Protein AF-0000000082290188 (afdb_homodimer)

pLDDT: mean 79.6, std 19.96, range [20.17, 97.69]

InterPro domains:
  IPR010285 DNA helicase Pif1-like, DEAD-box helicase domain [PF05970] (11-146)
  IPR051055 PIF1 DNA helicase [PTHR47642] (11-149)

Sequence (304 aa):
MSRFVEEKFGKVNDHKQLIGFLSGAGGTGKSHVIKTACQYAQELCKAIGVKFDKRTIVVTALTGAAAVSINGETTAGAFVFKRKVKDELEEFKNTYLVIVDEVSFASVEDMDLLNEKMKQIFDNPWDPFGGVPIVFSGDFAQLSPVGGRPLYMSRFVEEKFGKVNDHKQLIGFLSGAGGTGKSHVIKTACQYAQELCKAIGVKFDKRTIVVTALTGAAAVSINGETTAGAFVFKRKVKDELEEFKNTYLVIVDEVSFASVEDMDLLNEKMKQIFDNPWDPFGGVPIVFSGDFAQLSPVGGRPLY

Structure (mmCIF, N/CA/C/O backbone):
data_AF-0000000082290188-model_v1
#
loop_
_entity.id
_entity.type
_entity.pdbx_description
1 polymer 'ATP-dependent DNA helicase'
#
loop_
_atom_site.group_PDB
_atom_site.id
_atom_site.type_symbol
_atom_site.label_atom_id
_atom_site.label_alt_id
_atom_site.label_comp_id
_atom_site.label_asym_id
_atom_site.label_entity_id
_atom_site.label_seq_id
_atom_site.pdbx_PDB_ins_code
_atom_site.Cartn_x
_atom_site.Cartn_y
_atom_site.Cartn_z
_atom_site.occupancy
_atom_site.B_iso_or_equiv
_atom_site.auth_seq_id
_atom_site.auth_comp_id
_atom_site.auth_asym_id
_atom_site.auth_atom_id
_atom_site.pdbx_PDB_model_num
ATOM 1 N N . MET A 1 1 ? 10.758 17.969 -2.459 1 34.25 1 MET A N 1
ATOM 2 C CA . MET A 1 1 ? 10.047 17.812 -3.727 1 34.25 1 MET A CA 1
ATOM 3 C C . MET A 1 1 ? 8.633 17.297 -3.5 1 34.25 1 MET A C 1
ATOM 5 O O . MET A 1 1 ? 8.438 16.234 -2.896 1 34.25 1 MET A O 1
ATOM 9 N N . SER A 1 2 ? 7.531 17.578 -3.609 1 40.56 2 SER A N 1
ATOM 10 C CA . SER A 1 2 ? 6.141 17.297 -3.961 1 40.56 2 SER A CA 1
ATOM 11 C C . SER A 1 2 ? 5.957 17.219 -5.473 1 40.56 2 SER A C 1
ATOM 13 O O . SER A 1 2 ? 4.828 17.156 -5.965 1 40.56 2 SER A O 1
ATOM 15 N N . ARG A 1 3 ? 6.066 17.812 -6.477 1 35.25 3 ARG A N 1
ATOM 16 C CA . ARG A 1 3 ? 5.363 18.016 -7.742 1 35.25 3 ARG A CA 1
ATOM 17 C C . ARG A 1 3 ? 4.703 16.734 -8.219 1 35.25 3 ARG A C 1
ATOM 19 O O . ARG A 1 3 ? 3.561 16.75 -8.688 1 35.25 3 ARG A O 1
ATOM 26 N N . PHE A 1 4 ? 4.043 16 -9.133 1 40.19 4 PHE A N 1
ATOM 27 C CA . PHE A 1 4 ? 4.141 14.703 -9.797 1 40.19 4 PHE A CA 1
ATOM 28 C C . PHE A 1 4 ? 4.559 13.625 -8.805 1 40.19 4 PHE A C 1
ATOM 30 O O . PHE A 1 4 ? 5.641 13.695 -8.211 1 40.19 4 PHE A O 1
ATOM 37 N N . VAL A 1 5 ? 4.41 13.234 -7.254 1 39.91 5 VAL A N 1
ATOM 38 C CA . VAL A 1 5 ? 5.199 12.07 -6.875 1 39.91 5 VAL A CA 1
ATOM 39 C C . VAL A 1 5 ? 6.375 11.906 -7.836 1 39.91 5 VAL A C 1
ATOM 41 O O . VAL A 1 5 ? 6.18 11.719 -9.039 1 39.91 5 VAL A O 1
ATOM 44 N N . GLU A 1 6 ? 7.273 13.305 -8.289 1 43.78 6 GLU A N 1
ATOM 45 C CA . GLU A 1 6 ? 8.445 12.539 -8.695 1 43.78 6 GLU A CA 1
ATOM 46 C C . GLU A 1 6 ? 8.172 11.039 -8.648 1 43.78 6 GLU A C 1
ATOM 48 O O . GLU A 1 6 ? 7.562 10.539 -7.695 1 43.78 6 GLU A O 1
ATOM 53 N N . GLU A 1 7 ? 8.25 10.531 -9.914 1 44.31 7 GLU A N 1
ATOM 54 C CA . GLU A 1 7 ? 8.031 9.375 -10.781 1 44.31 7 GLU A CA 1
ATOM 55 C C . GLU A 1 7 ? 6.664 8.75 -10.539 1 44.31 7 GLU A C 1
ATOM 57 O O . GLU A 1 7 ? 6.426 8.148 -9.484 1 44.31 7 GLU A O 1
ATOM 62 N N . LYS A 1 8 ? 5.555 9.461 -9.727 1 40.06 8 LYS A N 1
ATOM 63 C CA . LYS A 1 8 ? 4.82 9.469 -8.461 1 40.06 8 LYS A CA 1
ATOM 64 C C . LYS A 1 8 ? 5.297 8.344 -7.543 1 40.06 8 LYS A C 1
ATOM 66 O O . LYS A 1 8 ? 4.859 8.242 -6.395 1 40.06 8 LYS A O 1
ATOM 71 N N . PHE A 1 9 ? 6.289 7.254 -8.336 1 41.53 9 PHE A N 1
ATOM 72 C CA . PHE A 1 9 ? 6.547 5.941 -8.906 1 41.53 9 PHE A CA 1
ATOM 73 C C . PHE A 1 9 ? 8 5.812 -9.336 1 41.53 9 PHE A C 1
ATOM 75 O O . PHE A 1 9 ? 8.375 4.832 -9.984 1 41.53 9 PHE A O 1
ATOM 82 N N . GLY A 1 10 ? 8.656 6.793 -9.133 1 44.38 10 GLY A N 1
ATOM 83 C CA . GLY A 1 10 ? 10 6.48 -8.656 1 44.38 10 GLY A CA 1
ATOM 84 C C . GLY A 1 10 ? 10.703 7.668 -8.031 1 44.38 10 GLY A C 1
ATOM 85 O O . GLY A 1 10 ? 11.75 7.516 -7.406 1 44.38 10 GLY A O 1
ATOM 86 N N . LYS A 1 11 ? 11.367 8.93 -8.055 1 44.72 11 LYS A N 1
ATOM 87 C CA . LYS A 1 11 ? 12.305 9.266 -6.984 1 44.72 11 LYS A CA 1
ATOM 88 C C . LYS A 1 11 ? 11.617 9.219 -5.621 1 44.72 11 LYS A C 1
ATOM 90 O O . LYS A 1 11 ? 10.688 9.977 -5.359 1 44.72 11 LYS A O 1
ATOM 95 N N . VAL A 1 12 ? 11.195 8.141 -4.887 1 46.25 12 VAL A N 1
ATOM 96 C CA . VAL A 1 12 ? 10.766 7.926 -3.508 1 46.25 12 VAL A CA 1
ATOM 97 C C . VAL A 1 12 ? 11.984 7.664 -2.625 1 46.25 12 VAL A C 1
ATOM 99 O O . VAL A 1 12 ? 12.586 6.59 -2.693 1 46.25 12 VAL A O 1
ATOM 102 N N . ASN A 1 13 ? 12.953 8.531 -2.383 1 45.03 13 ASN A N 1
ATOM 103 C CA . ASN A 1 13 ? 14.195 8.766 -1.654 1 45.03 13 ASN A CA 1
ATOM 104 C C . ASN A 1 13 ? 14.078 8.336 -0.195 1 45.03 13 ASN A C 1
ATOM 106 O O . ASN A 1 13 ? 15.055 8.391 0.552 1 45.03 13 ASN A O 1
ATOM 110 N N . ASP A 1 14 ? 13.023 9.086 0.786 1 48.78 14 ASP A N 1
ATOM 111 C CA . ASP A 1 14 ? 13.445 9.469 2.131 1 48.78 14 ASP A CA 1
ATOM 112 C C . ASP A 1 14 ? 13.43 8.266 3.072 1 48.78 14 ASP A C 1
ATOM 114 O O . ASP A 1 14 ? 12.484 7.473 3.062 1 48.78 14 ASP A O 1
ATOM 118 N N . HIS A 1 15 ? 14.516 7.859 3.734 1 57.5 15 HIS A N 1
ATOM 119 C CA . HIS A 1 15 ? 15.172 6.789 4.473 1 57.5 15 HIS A CA 1
ATOM 120 C C . HIS A 1 15 ? 14.227 6.152 5.484 1 57.5 15 HIS A C 1
ATOM 122 O O . HIS A 1 15 ? 14.312 4.953 5.758 1 57.5 15 HIS A O 1
ATOM 128 N N . LYS A 1 16 ? 13.242 7.031 6.105 1 73.62 16 LYS A N 1
ATOM 129 C CA . LYS A 1 16 ? 12.695 6.383 7.293 1 73.62 16 LYS A CA 1
ATOM 130 C C . LYS A 1 16 ? 11.172 6.391 7.27 1 73.62 16 LYS A C 1
ATOM 132 O O . LYS A 1 16 ? 10.531 6.012 8.25 1 73.62 16 LYS A O 1
ATOM 137 N N . GLN A 1 17 ? 10.562 6.711 5.961 1 86.25 17 GLN A N 1
ATOM 138 C CA . GLN A 1 17 ? 9.109 6.852 5.977 1 86.25 17 GLN A CA 1
ATOM 139 C C . GLN A 1 17 ? 8.438 5.715 5.215 1 86.25 17 GLN A C 1
ATOM 141 O O . GLN A 1 17 ? 8.914 5.309 4.152 1 86.25 17 GLN A O 1
ATOM 146 N N . LEU A 1 18 ? 7.363 5.203 5.805 1 92.19 18 LEU A N 1
ATOM 147 C CA . LEU A 1 18 ? 6.52 4.246 5.102 1 92.19 18 LEU A CA 1
ATOM 148 C C . LEU A 1 18 ? 5.496 4.965 4.227 1 92.19 18 LEU A C 1
ATOM 150 O O . LEU A 1 18 ? 4.75 5.82 4.711 1 92.19 18 LEU A O 1
ATOM 154 N N . ILE A 1 19 ? 5.547 4.656 2.924 1 89.88 19 ILE A N 1
ATOM 155 C CA . ILE A 1 19 ? 4.598 5.246 1.985 1 89.88 19 ILE A CA 1
ATOM 156 C C . ILE A 1 19 ? 3.861 4.141 1.232 1 89.88 19 ILE A C 1
ATOM 158 O O . ILE A 1 19 ? 4.488 3.25 0.657 1 89.88 19 ILE A O 1
ATOM 162 N N . GLY A 1 20 ? 2.576 4.191 1.313 1 91.94 20 GLY A N 1
ATOM 163 C CA . GLY A 1 20 ? 1.744 3.211 0.635 1 91.94 20 GLY A CA 1
ATOM 164 C C . GLY A 1 20 ? 0.892 3.811 -0.467 1 91.94 20 GLY A C 1
ATOM 165 O O . GLY A 1 20 ? 0.439 4.953 -0.358 1 91.94 20 GLY A O 1
ATOM 166 N N . PHE A 1 21 ? 0.678 2.971 -1.501 1 88.94 21 PHE A N 1
ATOM 167 C CA . PHE A 1 21 ? -0.253 3.295 -2.576 1 88.94 21 PHE A CA 1
ATOM 168 C C . PHE A 1 21 ? -1.258 2.166 -2.779 1 88.94 21 PHE A C 1
ATOM 170 O O . PHE A 1 21 ? -0.883 0.992 -2.812 1 88.94 21 PHE A O 1
ATOM 177 N N . LEU A 1 22 ? -2.461 2.543 -2.826 1 91.5 22 LEU A N 1
ATOM 178 C CA . LEU A 1 22 ? -3.533 1.591 -3.094 1 91.5 22 LEU A CA 1
ATOM 179 C C . LEU A 1 22 ? -4.328 1.999 -4.328 1 91.5 22 LEU A C 1
ATOM 181 O O . LEU A 1 22 ? -4.992 3.037 -4.328 1 91.5 22 LEU A O 1
ATOM 185 N N . SER A 1 23 ? -4.219 1.156 -5.328 1 88.88 23 SER A N 1
ATOM 186 C CA . SER A 1 23 ? -4.863 1.478 -6.598 1 88.88 23 SER A CA 1
ATOM 187 C C . SER A 1 23 ? -5.992 0.498 -6.906 1 88.88 23 SER A C 1
ATOM 189 O O . SER A 1 23 ? -5.836 -0.711 -6.723 1 88.88 23 SER A O 1
ATOM 191 N N . GLY A 1 24 ? -7.074 1 -7.336 1 87.44 24 GLY A N 1
ATOM 192 C CA . GLY A 1 24 ? -8.227 0.228 -7.777 1 87.44 24 GLY A CA 1
ATOM 193 C C . GLY A 1 24 ? -9.352 1.09 -8.32 1 87.44 24 GLY A C 1
ATOM 194 O O . GLY A 1 24 ? -9.516 2.234 -7.898 1 87.44 24 GLY A O 1
ATOM 195 N N . ALA A 1 25 ? -10.078 0.51 -9.227 1 85.75 25 ALA A N 1
ATOM 196 C CA . ALA A 1 25 ? -11.25 1.192 -9.766 1 85.75 25 ALA A CA 1
ATOM 197 C C . ALA A 1 25 ? -12.367 1.266 -8.719 1 85.75 25 ALA A C 1
ATOM 199 O O . ALA A 1 25 ? -12.234 0.72 -7.625 1 85.75 25 ALA A O 1
ATOM 200 N N . GLY A 1 26 ? -13.367 2.172 -9.062 1 82.38 26 GLY A N 1
ATOM 201 C CA . GLY A 1 26 ? -14.539 2.193 -8.211 1 82.38 26 GLY A CA 1
ATOM 202 C C . GLY A 1 26 ? -15.125 0.815 -7.961 1 82.38 26 GLY A C 1
ATOM 203 O O . GLY A 1 26 ? -15.195 -0.006 -8.875 1 82.38 26 GLY A O 1
ATOM 204 N N . GLY A 1 27 ? -15.398 0.495 -6.699 1 82.5 27 GLY A N 1
ATOM 205 C CA . GLY A 1 27 ? -16.062 -0.755 -6.379 1 82.5 27 GLY A CA 1
ATOM 206 C C . GLY A 1 27 ? -15.102 -1.898 -6.121 1 82.5 27 GLY A C 1
ATOM 207 O O . GLY A 1 27 ? -15.531 -3.031 -5.879 1 82.5 27 GLY A O 1
ATOM 208 N N . THR A 1 28 ? -13.805 -1.638 -6.133 1 85.12 28 THR A N 1
ATOM 209 C CA . THR A 1 28 ? -12.82 -2.701 -5.957 1 85.12 28 THR A CA 1
ATOM 210 C C . THR A 1 28 ? -12.594 -2.986 -4.477 1 85.12 28 THR A C 1
ATOM 212 O O . THR A 1 28 ? -11.883 -3.93 -4.125 1 85.12 28 THR A O 1
ATOM 215 N N . GLY A 1 29 ? -13.164 -2.174 -3.602 1 87.25 29 GLY A N 1
ATOM 216 C CA . GLY A 1 29 ? -13.055 -2.463 -2.18 1 87.25 29 GLY A CA 1
ATOM 217 C C . GLY A 1 29 ? -12.062 -1.566 -1.464 1 87.25 29 GLY A C 1
ATOM 218 O O . GLY A 1 29 ? -11.711 -1.817 -0.309 1 87.25 29 GLY A O 1
ATOM 219 N N . LYS A 1 30 ? -11.625 -0.494 -2.086 1 90.69 30 LYS A N 1
ATOM 220 C CA . LYS A 1 30 ? -10.672 0.408 -1.458 1 90.69 30 LYS A CA 1
ATOM 221 C C . LYS A 1 30 ? -11.203 0.949 -0.136 1 90.69 30 LYS A C 1
ATOM 223 O O . LYS A 1 30 ? -10.516 0.9 0.886 1 90.69 30 LYS A O 1
ATOM 228 N N . SER A 1 31 ? -12.461 1.452 -0.235 1 92.25 31 SER A N 1
AT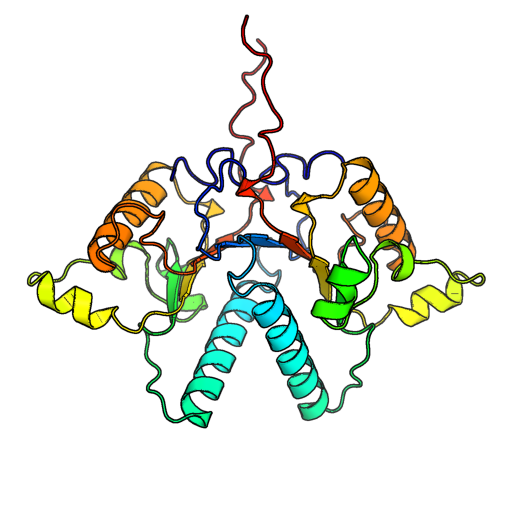OM 229 C CA . SER A 1 31 ? -13.062 2.014 0.969 1 92.25 31 SER A CA 1
ATOM 230 C C . SER A 1 31 ? -13.188 0.962 2.068 1 92.25 31 SER A C 1
ATOM 232 O O . SER A 1 31 ? -12.992 1.266 3.248 1 92.25 31 SER A O 1
ATOM 234 N N . HIS A 1 32 ? -13.445 -0.265 1.676 1 91.06 32 HIS A N 1
ATOM 235 C CA . HIS A 1 32 ? -13.531 -1.345 2.652 1 91.06 32 HIS A CA 1
ATOM 236 C C . HIS A 1 32 ? -12.172 -1.608 3.303 1 91.06 32 HIS A C 1
ATOM 238 O O . HIS A 1 32 ? -12.094 -1.828 4.516 1 91.06 32 HIS A O 1
ATOM 244 N N . VAL A 1 33 ? -11.148 -1.584 2.508 1 92.12 33 VAL A N 1
ATOM 245 C CA . VAL A 1 33 ? -9.797 -1.783 3.033 1 92.12 33 VAL A CA 1
ATOM 246 C C . VAL A 1 33 ? -9.477 -0.694 4.055 1 92.12 33 VAL A C 1
ATOM 248 O O . VAL A 1 33 ? -8.992 -0.985 5.148 1 92.12 33 VAL A O 1
ATOM 251 N N . ILE A 1 34 ? -9.789 0.504 3.729 1 94.81 34 ILE A N 1
ATOM 252 C CA . ILE A 1 34 ? -9.508 1.644 4.594 1 94.81 34 ILE A CA 1
ATOM 253 C C . ILE A 1 34 ? -10.289 1.502 5.902 1 94.81 34 ILE A C 1
ATOM 255 O O . ILE A 1 34 ? -9.711 1.603 6.988 1 94.81 34 ILE A O 1
ATOM 259 N N . LYS A 1 35 ? -11.547 1.207 5.812 1 93.31 35 LYS A N 1
ATOM 260 C CA . LYS A 1 35 ? -12.391 1.094 6.996 1 93.31 35 LYS A CA 1
ATOM 261 C C . LYS A 1 35 ? -11.953 -0.071 7.879 1 93.31 35 LYS A C 1
ATOM 263 O O . LYS A 1 35 ? -11.93 0.044 9.109 1 93.31 35 LYS A O 1
ATOM 268 N N . THR A 1 36 ? -11.562 -1.149 7.242 1 89.81 36 THR A N 1
ATOM 269 C CA . THR A 1 36 ? -11.109 -2.318 7.988 1 89.81 36 THR A CA 1
ATOM 270 C C . THR A 1 36 ? -9.797 -2.025 8.703 1 89.81 36 THR A C 1
ATOM 272 O O . THR A 1 36 ? -9.609 -2.428 9.859 1 89.81 36 THR A O 1
ATOM 275 N N . ALA A 1 37 ? -8.891 -1.352 8.031 1 91.44 37 ALA A N 1
ATOM 276 C CA . ALA A 1 37 ? -7.625 -0.974 8.656 1 91.44 37 ALA A CA 1
ATOM 277 C C . ALA A 1 37 ? -7.855 -0.093 9.875 1 91.44 37 ALA A C 1
ATOM 279 O O . ALA A 1 37 ? -7.23 -0.293 10.922 1 91.44 37 ALA A O 1
ATOM 280 N N . CYS A 1 38 ? -8.758 0.832 9.766 1 94.12 38 CYS A N 1
ATOM 281 C CA . CYS A 1 38 ? -9.078 1.722 10.875 1 94.12 38 CYS A CA 1
ATOM 282 C C . CYS A 1 38 ? -9.695 0.949 12.031 1 94.12 38 CYS A C 1
ATOM 284 O O . CYS A 1 38 ? -9.359 1.188 13.195 1 94.12 38 CYS A O 1
ATOM 286 N N . GLN A 1 39 ? -10.586 0.042 11.664 1 92 39 GLN A N 1
ATOM 287 C CA . GLN A 1 39 ? -11.227 -0.776 12.688 1 92 39 GLN A CA 1
ATOM 288 C C . GLN A 1 39 ? -10.211 -1.625 13.438 1 92 39 GLN A C 1
ATOM 290 O O . GLN A 1 39 ? -10.266 -1.735 14.664 1 92 39 GLN A O 1
ATOM 295 N N . TYR A 1 40 ? -9.344 -2.172 12.734 1 89.75 40 TYR A N 1
ATOM 296 C CA . TYR A 1 40 ? -8.32 -3.002 13.359 1 89.75 40 TYR A CA 1
ATOM 297 C C . TYR A 1 40 ? -7.434 -2.17 14.281 1 89.75 40 TYR A C 1
ATOM 299 O O . TYR A 1 40 ? -7.117 -2.592 15.391 1 89.75 40 TYR A O 1
ATOM 307 N N . ALA A 1 41 ? -7.012 -1.012 13.805 1 92.31 41 ALA A N 1
ATOM 308 C CA . ALA A 1 41 ? -6.191 -0.121 14.625 1 92.31 41 ALA A CA 1
ATOM 309 C C . ALA A 1 41 ? -6.91 0.263 15.914 1 92.31 41 ALA A C 1
ATOM 311 O O . ALA A 1 41 ? -6.297 0.308 16.984 1 92.31 41 ALA A O 1
ATOM 312 N N . GLN A 1 42 ? -8.164 0.514 15.758 1 93.62 42 GLN A N 1
ATOM 313 C CA . GLN A 1 42 ? -8.961 0.86 16.922 1 93.62 42 GLN A CA 1
ATOM 314 C C . GLN A 1 42 ? -8.977 -0.277 17.938 1 93.62 42 GLN A C 1
ATOM 316 O O . GLN A 1 42 ? -8.797 -0.045 19.141 1 93.62 42 GLN A O 1
ATOM 321 N N . GLU A 1 43 ? -9.164 -1.445 17.406 1 90.69 43 GLU A N 1
ATOM 322 C CA . GLU A 1 43 ? -9.195 -2.619 18.281 1 90.69 43 GLU A CA 1
ATOM 323 C C . GLU A 1 43 ? -7.848 -2.834 18.969 1 90.69 43 GLU A C 1
ATOM 325 O O . GLU A 1 43 ? -7.797 -3.188 20.141 1 90.69 43 GLU A O 1
ATOM 330 N N . LEU A 1 44 ? -6.809 -2.633 18.234 1 88.12 44 LEU A N 1
ATOM 331 C CA . LEU A 1 44 ? -5.473 -2.795 18.812 1 88.12 44 LEU A CA 1
ATOM 332 C C . LEU A 1 44 ? -5.219 -1.771 19.906 1 88.12 44 LEU A C 1
ATOM 334 O O . LEU A 1 44 ? -4.676 -2.107 20.953 1 88.12 44 LEU A O 1
ATOM 338 N N . CYS A 1 45 ? -5.605 -0.541 19.625 1 92.62 45 CYS A N 1
ATOM 339 C CA . CYS A 1 45 ? -5.438 0.513 20.609 1 92.62 45 CYS A CA 1
ATOM 340 C C . CYS A 1 45 ? -6.211 0.187 21.891 1 92.62 45 CYS A C 1
ATOM 342 O O . CYS A 1 45 ? -5.688 0.35 22.984 1 92.62 45 CYS A O 1
ATOM 344 N N . LYS A 1 46 ? -7.375 -0.287 21.75 1 93.44 46 LYS A N 1
ATOM 345 C CA . LYS A 1 46 ? -8.195 -0.672 22.891 1 93.44 46 LYS A CA 1
ATOM 346 C C . LYS A 1 46 ? -7.535 -1.789 23.688 1 93.44 46 LYS A C 1
ATOM 348 O O . LYS A 1 46 ? -7.504 -1.742 24.922 1 93.44 46 LYS A O 1
ATOM 353 N N . ALA A 1 47 ? -6.984 -2.717 23.031 1 90.25 47 ALA A N 1
ATOM 354 C CA . ALA A 1 47 ? -6.379 -3.887 23.656 1 90.25 47 ALA A CA 1
ATOM 355 C C . ALA A 1 47 ? -5.176 -3.49 24.516 1 90.25 47 ALA A C 1
ATOM 357 O O . ALA A 1 47 ? -4.902 -4.117 25.531 1 90.25 47 ALA A O 1
ATOM 358 N N . ILE A 1 48 ? -4.547 -2.432 24.156 1 91.75 48 ILE A N 1
ATOM 359 C CA . ILE A 1 48 ? -3.332 -2.074 24.891 1 91.75 48 ILE A CA 1
ATOM 360 C C . ILE A 1 48 ? -3.586 -0.832 25.734 1 91.75 48 ILE A C 1
ATOM 362 O O . ILE A 1 48 ? -2.658 -0.278 26.328 1 91.75 48 ILE A O 1
ATOM 366 N N . GLY A 1 49 ? -4.711 -0.281 25.672 1 93.12 49 GLY A N 1
ATOM 367 C CA . GLY A 1 49 ? -5.113 0.798 26.562 1 93.12 49 GLY A CA 1
ATOM 368 C C . GLY A 1 49 ? -4.688 2.168 26.062 1 93.12 49 GLY A C 1
ATOM 369 O O . GLY A 1 49 ? -4.324 3.035 26.859 1 93.12 49 GLY A O 1
ATOM 370 N N . VAL A 1 50 ? -4.633 2.344 24.828 1 91.38 50 VAL A N 1
ATOM 371 C CA . VAL A 1 50 ? -4.266 3.631 24.25 1 91.38 50 VAL A CA 1
ATOM 372 C C . VAL A 1 50 ? -5.492 4.277 23.609 1 91.38 50 VAL A C 1
ATOM 374 O O . VAL A 1 50 ? -6.328 3.588 23.031 1 91.38 50 VAL A O 1
ATOM 377 N N . LYS A 1 51 ? -5.543 5.531 23.734 1 92.25 51 LYS A N 1
ATOM 378 C CA . LYS A 1 51 ? -6.672 6.27 23.156 1 92.25 51 LYS A CA 1
ATOM 379 C C . LYS A 1 51 ? -6.617 6.266 21.641 1 92.25 51 LYS A C 1
ATOM 381 O O . LYS A 1 51 ? -5.547 6.445 21.047 1 92.25 51 LYS A O 1
ATOM 386 N N . PHE A 1 52 ? -7.766 5.91 21.062 1 94 52 PHE A N 1
ATOM 387 C CA . PHE A 1 52 ? -7.938 5.992 19.625 1 94 52 PHE A CA 1
ATOM 388 C C . PHE A 1 52 ? -8.961 7.059 19.25 1 94 52 PHE A C 1
ATOM 390 O O . PHE A 1 52 ? -10.086 7.039 19.75 1 94 52 PHE A O 1
ATOM 397 N N . ASP A 1 53 ? -8.508 8.039 18.422 1 92.56 53 ASP A N 1
ATOM 398 C CA . ASP A 1 53 ? -9.422 9.062 17.938 1 92.56 53 ASP A CA 1
ATOM 399 C C . ASP A 1 53 ? -9.18 9.367 16.453 1 92.56 53 ASP A C 1
ATOM 401 O O . ASP A 1 53 ? -8.445 8.641 15.781 1 92.56 53 ASP A O 1
ATOM 405 N N . LYS A 1 54 ? -9.867 10.414 15.93 1 92.5 54 LYS A N 1
ATOM 406 C CA . LYS A 1 54 ? -9.844 10.695 14.492 1 92.5 54 LYS A CA 1
ATOM 407 C C . LYS A 1 54 ? -8.469 11.195 14.055 1 92.5 54 LYS A C 1
ATOM 409 O O . LYS A 1 54 ? -8.203 11.32 12.859 1 92.5 54 LYS A O 1
ATOM 414 N N . ARG A 1 55 ? -7.582 11.453 15.016 1 93.94 55 ARG A N 1
ATOM 415 C CA . ARG A 1 55 ? -6.25 11.945 14.688 1 93.94 55 ARG A CA 1
ATOM 416 C C . ARG A 1 55 ? -5.203 10.844 14.852 1 93.94 55 ARG A C 1
ATOM 418 O O . ARG A 1 55 ? -4.035 11.039 14.516 1 93.94 55 ARG A O 1
ATOM 425 N N . THR A 1 56 ? -5.578 9.711 15.383 1 95 56 THR A N 1
ATOM 426 C CA . THR A 1 56 ? -4.684 8.562 15.438 1 95 56 THR A CA 1
ATOM 427 C C . THR A 1 56 ? -4.363 8.062 14.031 1 95 56 THR A C 1
ATOM 429 O O . THR A 1 56 ? -3.195 7.879 13.68 1 95 56 THR A O 1
ATOM 432 N N . ILE A 1 57 ? -5.371 7.824 13.297 1 96.56 57 ILE A N 1
ATOM 433 C CA . ILE A 1 57 ? -5.324 7.66 11.852 1 96.56 57 ILE A CA 1
ATOM 434 C C . ILE A 1 57 ? -6.137 8.766 11.18 1 96.56 57 ILE A C 1
ATOM 436 O O . ILE A 1 57 ? -7.355 8.844 11.352 1 96.56 57 ILE A O 1
ATOM 440 N N . VAL A 1 58 ? -5.426 9.609 10.508 1 96.69 58 VAL A N 1
ATOM 441 C CA . VAL A 1 58 ? -6.117 10.695 9.82 1 96.69 58 VAL A CA 1
ATOM 442 C C . VAL A 1 58 ? -6.594 10.227 8.453 1 96.69 58 VAL A C 1
ATOM 444 O O . VAL A 1 58 ? -5.785 10.039 7.539 1 96.69 58 VAL A O 1
ATOM 447 N N . VAL A 1 59 ? -7.891 10.023 8.344 1 97.69 59 VAL A N 1
ATOM 448 C CA . VAL A 1 59 ? -8.492 9.531 7.105 1 97.69 59 VAL A CA 1
ATOM 449 C C . VAL A 1 59 ? -9.07 10.695 6.305 1 97.69 59 VAL A C 1
ATOM 451 O O . VAL A 1 59 ? -9.953 11.406 6.781 1 97.69 59 VAL A O 1
ATOM 454 N N . THR A 1 60 ? -8.492 10.844 5.121 1 97.25 60 THR A N 1
ATOM 455 C CA . THR A 1 60 ? -8.922 12 4.34 1 97.25 60 THR A CA 1
ATOM 456 C C . THR A 1 60 ? -9.258 11.594 2.908 1 97.25 60 THR A C 1
ATOM 458 O O . THR A 1 60 ? -8.875 10.508 2.461 1 97.25 60 THR A O 1
ATOM 461 N N . ALA A 1 61 ? -10.016 12.453 2.279 1 96 61 ALA A N 1
ATOM 462 C CA . ALA A 1 61 ? -10.297 12.359 0.849 1 96 61 ALA A CA 1
ATOM 463 C C . ALA A 1 61 ? -10.398 13.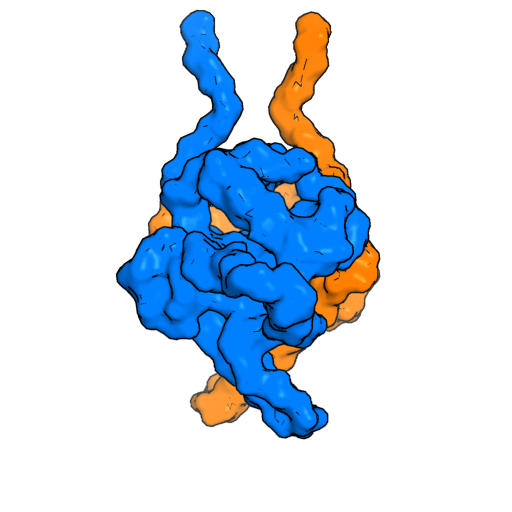742 0.215 1 96 61 ALA A C 1
ATOM 465 O O . ALA A 1 61 ? -10.578 14.742 0.916 1 96 61 ALA A O 1
ATOM 466 N N . LEU A 1 62 ? -10.242 13.797 -1.076 1 91.5 62 LEU A N 1
ATOM 467 C CA . LEU A 1 62 ? -10.188 15.078 -1.773 1 91.5 62 LEU A CA 1
ATOM 468 C C . LEU A 1 62 ? -11.547 15.766 -1.748 1 91.5 62 LEU A C 1
ATOM 470 O O . LEU A 1 62 ? -11.625 17 -1.654 1 91.5 62 LEU A O 1
ATOM 474 N N . THR A 1 63 ? -12.68 14.977 -1.827 1 92 63 THR A N 1
ATOM 475 C CA . THR A 1 63 ? -14.023 15.547 -1.859 1 92 63 THR A CA 1
ATOM 476 C C . THR A 1 63 ? -14.805 15.156 -0.605 1 92 63 THR A C 1
ATOM 478 O O . THR A 1 63 ? -14.5 14.148 0.035 1 92 63 THR A O 1
ATOM 481 N N . GLY A 1 64 ? -15.797 15.938 -0.288 1 91.94 64 GLY A N 1
ATOM 482 C CA . GLY A 1 64 ? -16.641 15.664 0.862 1 91.94 64 GLY A CA 1
ATOM 483 C C . GLY A 1 64 ? -17.359 14.336 0.774 1 91.94 64 GLY A C 1
ATOM 484 O O . GLY A 1 64 ? -17.391 13.57 1.742 1 91.94 64 GLY A O 1
ATOM 485 N N . ALA A 1 65 ? -17.922 14.102 -0.392 1 92.5 65 ALA A N 1
ATOM 486 C CA . ALA A 1 65 ? -18.656 12.859 -0.582 1 92.5 65 ALA A CA 1
ATOM 487 C C . ALA A 1 65 ? -17.766 11.641 -0.378 1 92.5 65 ALA A C 1
ATOM 489 O O . ALA A 1 65 ? -18.156 10.672 0.271 1 92.5 65 ALA A O 1
ATOM 490 N N . ALA A 1 66 ? -16.562 11.688 -0.897 1 92.69 66 ALA A N 1
ATOM 491 C CA . ALA A 1 66 ? -15.609 10.594 -0.726 1 92.69 66 ALA A CA 1
ATOM 492 C C . ALA A 1 66 ? -15.188 10.461 0.733 1 92.69 66 ALA A C 1
ATOM 494 O O . ALA A 1 66 ? -15.031 9.344 1.243 1 92.69 66 ALA A O 1
ATOM 495 N N . ALA A 1 67 ? -15.016 11.57 1.367 1 95.5 67 ALA A N 1
ATOM 496 C CA . ALA A 1 67 ? -14.617 11.578 2.771 1 95.5 67 ALA A CA 1
ATOM 497 C C . ALA A 1 67 ? -15.664 10.898 3.646 1 95.5 67 ALA A C 1
ATOM 499 O O . ALA A 1 67 ? -15.336 10.078 4.5 1 95.5 67 ALA A O 1
ATOM 500 N N . VAL A 1 68 ? -16.891 11.227 3.43 1 94.38 68 VAL A N 1
ATOM 501 C CA . VAL A 1 68 ? -17.984 10.664 4.207 1 94.38 68 VAL A CA 1
ATOM 502 C C . VAL A 1 68 ? -18.031 9.148 4.02 1 94.38 68 VAL A C 1
ATOM 504 O O . VAL A 1 68 ? -18.25 8.398 4.977 1 94.38 68 VAL A O 1
ATOM 507 N N . SER A 1 69 ? -17.75 8.656 2.85 1 92.88 69 SER A N 1
ATOM 508 C CA . SER A 1 69 ? -17.828 7.238 2.521 1 92.88 69 SER A CA 1
ATOM 509 C C . SER A 1 69 ? -16.812 6.426 3.309 1 92.88 69 SER A C 1
ATOM 511 O O . SER A 1 69 ? -17.016 5.234 3.549 1 92.88 69 SER A O 1
ATOM 513 N N . ILE A 1 70 ? -15.727 7.023 3.693 1 95.31 70 ILE A N 1
ATOM 514 C CA . ILE A 1 70 ? -14.688 6.297 4.414 1 95.31 70 ILE A CA 1
ATOM 515 C C . ILE A 1 70 ? -14.609 6.809 5.852 1 95.31 70 ILE A C 1
ATOM 517 O O . ILE A 1 70 ? -13.609 6.59 6.539 1 95.31 70 ILE A O 1
ATOM 521 N N . ASN A 1 71 ? -15.609 7.527 6.293 1 95.75 71 ASN A N 1
ATOM 522 C CA . ASN A 1 71 ? -15.703 8.078 7.641 1 95.75 71 ASN A CA 1
ATOM 523 C C . ASN A 1 71 ? -14.531 9 7.953 1 95.75 71 ASN A C 1
ATOM 525 O O . ASN A 1 71 ? -13.93 8.906 9.023 1 95.75 71 ASN A O 1
ATOM 529 N N . GLY A 1 72 ? -14.148 9.781 6.926 1 96.81 72 GLY A N 1
ATOM 530 C CA . GLY A 1 72 ? -13.031 10.695 7.074 1 96.81 72 GLY A CA 1
ATOM 531 C C . GLY A 1 72 ? -13.414 12.148 6.875 1 96.81 72 GLY A C 1
ATOM 532 O O . GLY A 1 72 ? -14.57 12.523 7.09 1 96.81 72 GLY A O 1
ATOM 533 N N . GLU A 1 73 ? -12.461 12.969 6.66 1 95.94 73 GLU A N 1
ATOM 534 C CA . GLU A 1 73 ? -12.633 14.391 6.387 1 95.94 73 GLU A CA 1
ATOM 535 C C . GLU A 1 73 ? -11.906 14.805 5.109 1 95.94 73 GLU A C 1
ATOM 537 O O . GLU A 1 73 ? -11.094 14.039 4.578 1 95.94 73 GLU A O 1
ATOM 542 N N . THR A 1 74 ? -12.305 15.953 4.59 1 94.31 74 THR A N 1
ATOM 543 C CA . THR A 1 74 ? -11.594 16.438 3.412 1 94.31 74 THR A CA 1
ATOM 544 C C . THR A 1 74 ? -10.148 16.797 3.76 1 94.31 74 THR A C 1
ATOM 546 O O . THR A 1 74 ? -9.867 17.234 4.875 1 94.31 74 THR A O 1
ATOM 549 N N . THR A 1 75 ? -9.266 16.547 2.787 1 92.31 75 THR A N 1
ATOM 550 C CA . THR A 1 75 ? -7.855 16.875 2.992 1 92.31 75 THR A CA 1
ATOM 551 C C . THR A 1 75 ? -7.691 18.344 3.383 1 92.31 75 THR A C 1
ATOM 553 O O . THR A 1 75 ? -6.887 18.672 4.254 1 92.31 75 THR A O 1
ATOM 556 N N . ALA A 1 76 ? -8.438 19.172 2.744 1 86.62 76 ALA A N 1
ATOM 557 C CA . ALA A 1 76 ? -8.391 20.609 3.025 1 86.62 76 ALA A CA 1
ATOM 558 C C . ALA A 1 76 ? -8.805 20.906 4.465 1 86.62 76 ALA A C 1
ATOM 560 O O . ALA A 1 76 ? -8.234 21.781 5.117 1 86.62 76 ALA A O 1
ATOM 561 N N . GLY A 1 77 ? -9.695 20.125 4.977 1 88.62 77 GLY A N 1
ATOM 562 C CA . GLY A 1 77 ? -10.25 20.375 6.301 1 88.62 77 GLY A CA 1
ATOM 563 C C . GLY A 1 77 ? -9.461 19.688 7.406 1 88.62 77 GLY A C 1
ATOM 564 O O . GLY A 1 77 ? -9.5 20.125 8.562 1 88.62 77 GLY A O 1
ATOM 565 N N . ALA A 1 78 ? -8.773 18.656 7.094 1 90.38 78 ALA A N 1
ATOM 566 C CA . ALA A 1 78 ? -8.117 17.828 8.102 1 90.38 78 ALA A CA 1
ATOM 567 C C . ALA A 1 78 ? -6.875 18.516 8.656 1 90.38 78 ALA A C 1
ATOM 569 O O . ALA A 1 78 ? -6.566 18.406 9.844 1 90.38 78 ALA A O 1
ATOM 570 N N . PHE A 1 79 ? -6.195 19.188 7.727 1 86.06 79 PHE A N 1
ATOM 571 C CA . PHE A 1 79 ? -4.914 19.75 8.125 1 86.06 79 PHE A CA 1
ATOM 572 C C . PHE A 1 79 ? -4.988 21.266 8.18 1 86.06 79 PHE A C 1
ATOM 574 O O . PHE A 1 79 ? -4.168 21.953 7.57 1 86.06 79 PHE A O 1
ATOM 581 N N . VAL A 1 80 ? -6.086 21.781 8.664 1 75.62 80 VAL A N 1
ATOM 582 C CA . VAL A 1 80 ? -6.277 23.219 8.82 1 75.62 80 VAL A CA 1
ATOM 583 C C . VAL A 1 80 ? -5.719 23.672 10.164 1 75.62 80 VAL A C 1
ATOM 585 O O . VAL A 1 80 ? -5.91 23.016 11.18 1 75.62 80 VAL A O 1
ATOM 588 N N . PHE A 1 81 ? -4.734 24.672 10.047 1 62.84 81 PHE A N 1
ATOM 589 C CA . PHE A 1 81 ? -4.18 25.328 11.219 1 62.84 81 PHE A CA 1
ATOM 590 C C . PHE A 1 81 ? -5.262 26.109 11.961 1 62.84 81 PHE A C 1
ATOM 592 O O . PHE A 1 81 ? -5.957 26.938 11.375 1 62.84 81 PHE A O 1
ATOM 599 N N . LYS A 1 82 ? -5.852 25.453 12.961 1 57.03 82 LYS A N 1
ATOM 600 C CA . LYS A 1 82 ? -6.621 26.375 13.805 1 57.03 82 LYS A CA 1
ATOM 601 C C . LYS A 1 82 ? -5.73 27.469 14.375 1 57.03 82 LYS A C 1
ATOM 603 O O . LYS A 1 82 ? -4.512 27.297 14.469 1 57.03 82 LYS A O 1
ATOM 608 N N . ARG A 1 83 ? -6.129 28.641 14.555 1 54.62 83 ARG A N 1
ATOM 609 C CA . ARG A 1 83 ? -5.488 29.875 14.977 1 54.62 83 ARG A CA 1
ATOM 610 C C . ARG A 1 83 ? -4.242 29.594 15.805 1 54.62 83 ARG A C 1
ATOM 612 O O . ARG A 1 83 ? -3.256 30.344 15.727 1 54.62 83 ARG A O 1
ATOM 619 N N . LYS A 1 84 ? -4.184 28.781 16.875 1 55.56 84 LYS A N 1
ATOM 620 C CA . LYS A 1 84 ? -2.969 28.734 17.688 1 55.56 84 LYS A CA 1
ATOM 621 C C . LYS A 1 84 ? -2.105 27.531 17.312 1 55.56 84 LYS A C 1
ATOM 623 O O . LYS A 1 84 ? -2.5 26.391 17.531 1 55.56 84 LYS A O 1
ATOM 628 N N . VAL A 1 85 ? -1.042 27.656 16.422 1 56.06 85 VAL A N 1
ATOM 629 C CA . VAL A 1 85 ? -0.088 26.703 15.852 1 56.06 85 VAL A CA 1
ATOM 630 C C . VAL A 1 85 ? 0.266 25.641 16.891 1 56.06 85 VAL A C 1
ATOM 632 O O . VAL A 1 85 ? 0.288 24.453 16.594 1 56.06 85 VAL A O 1
ATOM 635 N N . LYS A 1 86 ? 0.528 26.141 18.094 1 58.78 86 LYS A N 1
ATOM 636 C CA . LYS A 1 86 ? 0.993 25.234 19.156 1 58.78 86 LYS A CA 1
ATOM 637 C C . LYS A 1 86 ? -0.056 24.172 19.469 1 58.78 86 LYS A C 1
ATOM 639 O O . LYS A 1 86 ? 0.282 23.016 19.734 1 58.78 86 LYS A O 1
ATOM 644 N N . ASP A 1 87 ? -1.294 24.547 19.25 1 63.25 87 ASP A N 1
ATOM 645 C CA . ASP A 1 87 ? -2.383 23.656 19.625 1 63.25 87 ASP A CA 1
ATOM 646 C C . ASP A 1 87 ? -2.561 22.547 18.594 1 63.25 87 ASP A C 1
ATOM 648 O O . ASP A 1 87 ? -2.877 21.406 18.938 1 63.25 87 ASP A O 1
ATOM 652 N N . GLU A 1 88 ? -2.154 22.75 17.375 1 63.41 88 GLU A N 1
ATOM 653 C CA . GLU A 1 88 ? -2.33 21.75 16.312 1 63.41 88 GLU A CA 1
ATOM 654 C C . GLU A 1 88 ? -1.296 20.641 16.438 1 63.41 88 GLU A C 1
ATOM 656 O O . GLU A 1 88 ? -1.605 19.469 16.188 1 63.41 88 GLU A O 1
ATOM 661 N N . LEU A 1 89 ? -0.206 21.188 16.797 1 67.12 89 LEU A N 1
ATOM 662 C CA . LEU A 1 89 ? 0.845 20.203 16.984 1 67.12 89 LEU A CA 1
ATOM 663 C C . LEU A 1 89 ? 0.442 19.188 18.047 1 67.12 89 LEU A C 1
ATOM 665 O O . LEU A 1 89 ? 0.712 17.984 17.906 1 67.12 89 LEU A O 1
ATOM 669 N N . GLU A 1 90 ? -0.286 19.766 18.906 1 78.19 90 GLU A N 1
ATOM 670 C CA . GLU A 1 90 ? -0.703 18.875 19.984 1 78.19 90 GLU A CA 1
ATOM 671 C C . GLU A 1 90 ? -1.806 17.938 19.531 1 78.19 90 GLU A C 1
ATOM 673 O O . GLU A 1 90 ? -1.858 16.781 19.953 1 78.19 90 GLU A O 1
ATOM 678 N N . GLU A 1 91 ? -2.523 18.391 18.531 1 85.5 91 GLU A N 1
ATOM 679 C CA . GLU A 1 91 ? -3.645 17.594 18.031 1 85.5 91 GLU A CA 1
ATOM 680 C C . GLU A 1 91 ? -3.158 16.375 17.25 1 85.5 91 GLU A C 1
ATOM 682 O O . GLU A 1 91 ? -3.795 15.32 17.25 1 85.5 91 GLU A O 1
ATOM 687 N N . PHE A 1 92 ? -1.99 16.5 16.641 1 91.06 92 PHE A N 1
ATOM 688 C CA . PHE A 1 92 ? -1.522 15.469 15.727 1 91.0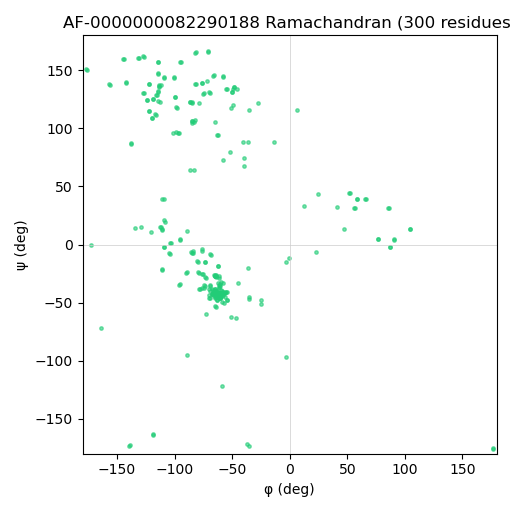6 92 PHE A CA 1
ATOM 689 C C . PHE A 1 92 ? -0.328 14.727 16.312 1 91.06 92 PHE A C 1
ATOM 691 O O . PHE A 1 92 ? 0.333 13.961 15.617 1 91.06 92 PHE A O 1
ATOM 698 N N . LYS A 1 93 ? -0.088 14.922 17.562 1 87.38 93 LYS A N 1
ATOM 699 C CA . LYS A 1 93 ? 1.091 14.359 18.219 1 87.38 93 LYS A CA 1
ATOM 700 C C . LYS A 1 93 ? 1.037 12.836 18.234 1 87.38 93 LYS A C 1
ATOM 702 O O . LYS A 1 93 ? 2.076 12.172 18.188 1 87.38 93 LYS A O 1
ATOM 707 N N . ASN A 1 94 ? -0.163 12.297 18.203 1 89.62 94 ASN A N 1
ATOM 708 C CA . ASN A 1 94 ? -0.301 10.852 18.297 1 89.62 94 ASN A CA 1
ATOM 709 C C . ASN A 1 94 ? -0.732 10.242 16.953 1 89.62 94 ASN A C 1
ATOM 711 O O . ASN A 1 94 ? -1.231 9.117 16.922 1 89.62 94 ASN A O 1
ATOM 715 N N . THR A 1 95 ? -0.526 11.008 15.891 1 94 95 THR A N 1
ATOM 716 C CA . THR A 1 95 ? -0.889 10.484 14.578 1 94 95 THR A CA 1
ATOM 717 C C . THR A 1 95 ? 0.113 9.43 14.117 1 94 95 THR A C 1
ATOM 719 O O . THR A 1 95 ? 1.322 9.672 14.125 1 94 95 THR A O 1
ATOM 722 N N . TYR A 1 96 ? -0.483 8.305 13.703 1 92.44 96 TYR A N 1
ATOM 723 C CA . TYR A 1 96 ? 0.373 7.195 13.297 1 92.44 96 TYR A CA 1
ATOM 724 C C . TYR A 1 96 ? 0.291 6.957 11.797 1 92.44 96 TYR A C 1
ATOM 726 O O . TYR A 1 96 ? 1.181 6.332 11.211 1 92.44 96 TYR A O 1
ATOM 734 N N . LEU A 1 97 ? -0.729 7.387 11.227 1 95.19 97 LEU A N 1
ATOM 735 C CA . LEU A 1 97 ? -0.965 7.121 9.812 1 95.19 97 LEU A CA 1
ATOM 736 C C . LEU A 1 97 ? -1.891 8.172 9.211 1 95.19 97 LEU A C 1
ATOM 738 O O . LEU A 1 97 ? -2.863 8.586 9.844 1 95.19 97 LEU A O 1
ATOM 742 N N . VAL A 1 98 ? -1.551 8.609 8.039 1 96 98 VAL A N 1
ATOM 743 C CA . VAL A 1 98 ? -2.432 9.453 7.246 1 96 98 VAL A CA 1
ATOM 744 C C . VAL A 1 98 ? -2.865 8.711 5.984 1 96 98 VAL A C 1
ATOM 746 O O . VAL A 1 98 ? -2.043 8.078 5.316 1 96 98 VAL A O 1
ATOM 749 N N . ILE A 1 99 ? -4.137 8.734 5.711 1 97.25 99 ILE A N 1
ATOM 750 C CA . ILE A 1 99 ? -4.684 8.133 4.496 1 97.25 99 ILE A CA 1
ATOM 751 C C . ILE A 1 99 ? -5.301 9.227 3.623 1 97.25 99 ILE A C 1
ATOM 753 O O . ILE A 1 99 ? -6.094 10.039 4.102 1 97.25 99 ILE A O 1
ATOM 757 N N . VAL A 1 100 ? -4.91 9.242 2.383 1 95.12 100 VAL A N 1
ATOM 758 C CA . VAL A 1 100 ? -5.453 10.188 1.411 1 95.12 100 VAL A CA 1
ATOM 759 C C . VAL A 1 100 ? -6.117 9.43 0.266 1 95.12 100 VAL A C 1
ATOM 761 O O . VAL A 1 100 ? -5.438 8.883 -0.607 1 95.12 100 VAL A O 1
ATOM 764 N N . ASP A 1 101 ? -7.461 9.484 0.223 1 94.62 101 ASP A N 1
ATOM 765 C CA . ASP A 1 101 ? -8.219 8.789 -0.808 1 94.62 101 ASP A CA 1
ATOM 766 C C . ASP A 1 101 ? -8.531 9.711 -1.982 1 94.62 101 ASP A C 1
ATOM 768 O O . ASP A 1 101 ? -8.477 10.93 -1.851 1 94.62 101 ASP A O 1
ATOM 772 N N . GLU A 1 102 ? -8.773 9.156 -3.123 1 92.12 102 GLU A N 1
ATOM 773 C CA . GLU A 1 102 ? -9.156 9.82 -4.367 1 92.12 102 GLU A CA 1
ATOM 774 C C . GLU A 1 102 ? -8.023 10.703 -4.887 1 92.12 102 GLU A C 1
ATOM 776 O O . GLU A 1 102 ? -8.266 11.789 -5.414 1 92.12 102 GLU A O 1
ATOM 781 N N . VAL A 1 103 ? -6.832 10.219 -4.762 1 88.69 103 VAL A N 1
ATOM 782 C CA . VAL A 1 103 ? -5.664 11.008 -5.148 1 88.69 103 VAL A CA 1
ATOM 783 C C . VAL A 1 103 ? -5.562 11.07 -6.668 1 88.69 103 VAL A C 1
ATOM 785 O O . VAL A 1 103 ? -4.82 11.891 -7.215 1 88.69 103 VAL A O 1
ATOM 788 N N . SER A 1 104 ? -6.305 10.195 -7.344 1 80.5 104 SER A N 1
ATOM 789 C CA . SER A 1 104 ? -6.305 10.188 -8.805 1 80.5 104 SER A CA 1
ATOM 790 C C . SER A 1 104 ? -6.844 11.5 -9.359 1 80.5 104 SER A C 1
ATOM 792 O O . SER A 1 104 ? -6.621 11.82 -10.531 1 80.5 104 SER A O 1
ATOM 794 N N . PHE A 1 105 ? -7.559 12.258 -8.508 1 83.5 105 PHE A N 1
ATOM 795 C CA . PHE A 1 105 ? -8.156 13.508 -8.945 1 83.5 105 PHE A CA 1
ATOM 796 C C . PHE A 1 105 ? -7.355 14.703 -8.438 1 83.5 105 PHE A C 1
ATOM 798 O O . PHE A 1 105 ? -7.68 15.852 -8.742 1 83.5 105 PHE A O 1
ATOM 805 N N . ALA A 1 106 ? -6.328 14.391 -7.762 1 82.94 106 ALA A N 1
ATOM 806 C CA . ALA A 1 106 ? -5.555 15.469 -7.152 1 82.94 106 ALA A CA 1
ATOM 807 C C . ALA A 1 106 ? -4.605 16.109 -8.164 1 82.94 106 ALA A C 1
ATOM 809 O O . ALA A 1 106 ? -3.992 15.406 -8.977 1 82.94 106 ALA A O 1
ATOM 810 N N . SER A 1 107 ? -4.527 17.422 -8.125 1 79.19 107 SER A N 1
ATOM 811 C CA . SER A 1 107 ? -3.508 18.125 -8.898 1 79.19 107 SER A CA 1
ATOM 812 C C . SER A 1 107 ? -2.168 18.141 -8.164 1 79.19 107 SER A C 1
ATOM 814 O O . SER A 1 107 ? -2.102 17.812 -6.98 1 79.19 107 SER A O 1
ATOM 816 N N . VAL A 1 108 ? -1.15 18.469 -8.914 1 79.56 108 VAL A N 1
ATOM 817 C CA . VAL A 1 108 ? 0.17 18.609 -8.312 1 79.56 108 VAL A CA 1
ATOM 818 C C . VAL A 1 108 ? 0.122 19.688 -7.227 1 79.56 108 VAL A C 1
ATOM 820 O O . VAL A 1 108 ? 0.735 19.547 -6.168 1 79.56 108 VAL A O 1
ATOM 823 N N . GLU A 1 109 ? -0.64 20.766 -7.539 1 81.81 109 GLU A N 1
ATOM 824 C CA . GLU A 1 109 ? -0.779 21.859 -6.582 1 81.81 109 GLU A CA 1
ATOM 825 C C . GLU A 1 109 ? -1.463 21.375 -5.301 1 81.81 109 GLU A C 1
ATOM 827 O O . GLU A 1 109 ? -1.07 21.766 -4.203 1 81.81 109 GLU A O 1
ATOM 832 N N . ASP A 1 110 ? -2.49 20.531 -5.449 1 83.38 110 ASP A N 1
ATOM 833 C CA . ASP A 1 110 ? -3.186 19.969 -4.297 1 83.38 110 ASP A CA 1
ATOM 834 C C . ASP A 1 110 ? -2.227 19.188 -3.402 1 83.38 110 ASP A C 1
ATOM 836 O O . ASP A 1 110 ? -2.234 19.359 -2.18 1 83.38 110 ASP A O 1
ATOM 840 N N . MET A 1 111 ? -1.416 18.422 -4 1 85.56 111 MET A N 1
ATOM 841 C CA . MET A 1 111 ? -0.506 17.562 -3.256 1 85.56 111 MET A CA 1
ATOM 842 C C . MET A 1 111 ? 0.621 18.375 -2.625 1 85.56 111 MET A C 1
ATOM 844 O O . MET A 1 111 ? 1.072 18.062 -1.521 1 85.56 111 MET A O 1
ATOM 848 N N . ASP A 1 112 ? 1.037 19.391 -3.334 1 84.19 112 ASP A N 1
ATOM 849 C CA . ASP A 1 112 ? 2.059 20.281 -2.785 1 84.19 112 ASP A CA 1
ATOM 850 C C . ASP A 1 112 ? 1.545 21.016 -1.548 1 84.19 112 ASP A C 1
ATOM 852 O O . ASP A 1 112 ? 2.268 21.156 -0.559 1 84.19 112 ASP A O 1
ATOM 856 N N . LEU A 1 113 ? 0.374 21.469 -1.673 1 85.5 113 LEU A N 1
ATOM 857 C CA . LEU A 1 113 ? -0.233 22.141 -0.537 1 85.5 113 LEU A CA 1
ATOM 858 C C . LEU A 1 113 ? -0.369 21.203 0.655 1 85.5 113 LEU A C 1
ATOM 860 O O . LEU A 1 113 ? -0.077 21.594 1.791 1 85.5 113 LEU A O 1
ATOM 864 N N . LEU A 1 114 ? -0.817 20.031 0.376 1 88.62 114 LEU A N 1
ATOM 865 C CA . LEU A 1 114 ? -0.936 19.047 1.437 1 88.62 114 LEU A CA 1
ATOM 866 C C . LEU A 1 114 ? 0.423 18.75 2.066 1 88.62 114 LEU A C 1
ATOM 868 O O . LEU A 1 114 ? 0.542 18.688 3.293 1 88.62 114 LEU A O 1
ATOM 872 N N . ASN A 1 115 ? 1.399 18.562 1.265 1 89 115 ASN A N 1
ATOM 873 C CA . ASN A 1 115 ? 2.762 18.312 1.725 1 89 115 ASN A CA 1
ATOM 874 C C . ASN A 1 115 ? 3.242 19.406 2.668 1 89 115 ASN A C 1
ATOM 876 O O . ASN A 1 115 ? 3.76 19.125 3.748 1 89 115 ASN A O 1
ATOM 880 N N . GLU A 1 116 ? 3.027 20.625 2.254 1 88.75 116 GLU A N 1
ATOM 881 C CA . GLU A 1 116 ? 3.488 21.766 3.049 1 88.75 116 GLU A CA 1
ATOM 882 C C . GLU A 1 116 ? 2.734 21.859 4.371 1 88.75 116 GLU A C 1
ATOM 884 O O . GLU A 1 116 ? 3.338 22.094 5.422 1 88.75 116 GLU A O 1
ATOM 889 N N . LYS A 1 117 ? 1.486 21.641 4.305 1 89.5 117 LYS A N 1
ATOM 890 C CA . LYS A 1 117 ? 0.673 21.688 5.516 1 89.5 117 LYS A CA 1
ATOM 891 C C . LYS A 1 117 ? 1.113 20.609 6.504 1 89.5 117 LYS A C 1
ATOM 893 O O . LYS A 1 117 ? 1.248 20.875 7.699 1 89.5 117 LYS A O 1
ATOM 898 N N . MET A 1 118 ? 1.345 19.469 6.02 1 90.75 118 MET A N 1
ATOM 899 C CA . MET A 1 118 ? 1.725 18.359 6.887 1 90.75 118 MET A CA 1
ATOM 900 C C . MET A 1 118 ? 3.121 18.578 7.461 1 90.75 118 MET A C 1
ATOM 902 O O . MET A 1 118 ? 3.373 18.25 8.625 1 90.75 118 MET A O 1
ATOM 906 N N . LYS A 1 119 ? 4.023 19.094 6.641 1 89.25 119 LYS A N 1
ATOM 907 C CA . LYS A 1 119 ? 5.352 19.438 7.156 1 89.25 119 LYS A CA 1
ATOM 908 C C . LYS A 1 119 ? 5.258 20.375 8.344 1 89.25 119 LYS A C 1
ATOM 910 O O . LYS A 1 119 ? 5.996 20.234 9.32 1 89.25 119 LYS A O 1
ATOM 915 N N . GLN A 1 120 ? 4.383 21.312 8.258 1 89.44 120 GLN A N 1
ATOM 916 C CA . GLN A 1 120 ? 4.191 22.281 9.336 1 89.44 120 GLN A CA 1
ATOM 917 C C . GLN A 1 120 ? 3.557 21.625 10.555 1 89.44 120 GLN A C 1
ATOM 919 O O . GLN A 1 120 ? 4.031 21.797 11.68 1 89.44 120 GLN A O 1
ATOM 924 N N . ILE A 1 121 ? 2.562 20.859 10.336 1 89.31 121 ILE A N 1
ATOM 925 C CA . ILE A 1 121 ? 1.779 20.25 11.406 1 89.31 121 ILE A CA 1
ATOM 926 C C . ILE A 1 121 ? 2.646 19.266 12.18 1 89.31 121 ILE A C 1
ATOM 928 O O . ILE A 1 121 ? 2.574 19.188 13.406 1 89.31 121 ILE A O 1
ATOM 932 N N . PHE A 1 122 ? 3.432 18.562 11.453 1 90.19 122 PHE A N 1
ATOM 933 C CA . PHE A 1 122 ? 4.234 17.531 12.102 1 90.19 122 PHE A CA 1
ATOM 934 C C . PHE A 1 122 ? 5.625 18.062 12.445 1 90.19 122 PHE A C 1
ATOM 936 O O . PHE A 1 122 ? 6.496 17.312 12.875 1 90.19 122 PHE A O 1
ATOM 943 N N . ASP A 1 123 ? 5.863 19.344 12.195 1 89.5 123 ASP A N 1
ATOM 944 C CA . ASP A 1 123 ? 7.105 20.047 12.5 1 89.5 123 ASP A CA 1
ATOM 945 C C . ASP A 1 123 ? 8.312 19.297 11.945 1 89.5 123 ASP A C 1
ATOM 947 O O . ASP A 1 123 ? 9.273 19.031 12.672 1 89.5 123 ASP A O 1
ATOM 951 N N . ASN A 1 124 ? 8.242 18.844 10.773 1 89.88 124 ASN A N 1
ATOM 952 C CA . ASN A 1 124 ? 9.281 18.141 10.031 1 89.88 124 ASN A CA 1
ATOM 953 C C . ASN A 1 124 ? 9.359 18.609 8.586 1 89.88 124 ASN A C 1
ATOM 955 O O . ASN A 1 124 ? 8.742 18.031 7.699 1 89.88 124 ASN A O 1
ATOM 959 N N . PRO A 1 125 ? 10.148 19.672 8.367 1 87.88 125 PRO A N 1
ATOM 960 C CA . PRO A 1 125 ? 10.219 20.281 7.039 1 87.88 125 PRO A CA 1
ATOM 961 C C . PRO A 1 125 ? 11.062 19.469 6.062 1 87.88 125 PRO A C 1
ATOM 963 O O . PRO A 1 125 ? 11.062 19.75 4.859 1 87.88 125 PRO A O 1
ATOM 966 N N . TRP A 1 126 ? 11.688 18.438 6.523 1 84.81 126 TRP A N 1
ATOM 967 C CA . TRP A 1 126 ? 12.695 17.75 5.715 1 84.81 126 TRP A CA 1
ATOM 968 C C . TRP A 1 126 ? 12.094 16.562 4.973 1 84.81 126 TRP A C 1
ATOM 970 O O . TRP A 1 126 ? 12.484 16.266 3.842 1 84.81 126 TRP A O 1
ATOM 980 N N . ASP A 1 127 ? 11.133 15.93 5.641 1 84.62 127 ASP A N 1
ATOM 981 C CA . ASP A 1 127 ? 10.57 14.719 5.051 1 84.62 127 ASP A CA 1
ATOM 982 C C . ASP A 1 127 ? 9.234 15.008 4.371 1 84.62 127 ASP A C 1
ATOM 984 O O . ASP A 1 127 ? 8.461 15.836 4.848 1 84.62 127 ASP A O 1
ATOM 988 N N . PRO A 1 128 ? 9 14.305 3.232 1 87.12 128 PRO A N 1
ATOM 989 C CA . PRO A 1 128 ? 7.695 14.477 2.582 1 87.12 128 PRO A CA 1
ATOM 990 C C . PRO A 1 128 ? 6.523 14.195 3.521 1 87.12 128 PRO A C 1
ATOM 992 O O . PRO A 1 128 ? 6.582 13.266 4.328 1 87.12 128 PRO A O 1
ATOM 995 N N . PHE A 1 129 ? 5.594 15.148 3.422 1 90.56 129 PHE A N 1
ATOM 996 C CA . PHE A 1 129 ? 4.359 15.047 4.191 1 90.56 129 PHE A CA 1
ATOM 997 C C . PHE A 1 129 ? 4.656 14.914 5.68 1 90.56 129 PHE A C 1
ATOM 999 O O . PHE A 1 129 ? 3.967 14.188 6.395 1 90.56 129 PHE A O 1
ATOM 1006 N N . GLY A 1 130 ? 5.734 15.508 6.121 1 88.5 130 GLY A N 1
ATOM 1007 C CA . GLY A 1 130 ? 6.09 15.586 7.531 1 88.5 130 GLY A CA 1
ATOM 1008 C C . GLY A 1 130 ? 6.664 14.289 8.078 1 88.5 130 GLY A C 1
ATOM 1009 O O . GLY A 1 130 ? 6.781 14.117 9.289 1 88.5 130 GLY A O 1
ATOM 1010 N N . GLY A 1 131 ? 6.875 13.266 7.227 1 87.88 131 GLY A N 1
ATOM 1011 C CA . GLY A 1 131 ? 7.562 12.047 7.609 1 87.88 131 GLY A CA 1
ATOM 1012 C C . GLY A 1 131 ? 6.641 11.008 8.219 1 87.88 131 GLY A C 1
ATOM 1013 O O . GLY A 1 131 ? 7.082 9.914 8.57 1 87.88 131 GLY A O 1
ATOM 1014 N N . VAL A 1 132 ? 5.406 11.336 8.359 1 91.38 132 VAL A N 1
ATOM 1015 C CA . VAL A 1 132 ? 4.445 10.391 8.922 1 91.38 132 VAL A CA 1
ATOM 1016 C C . VAL A 1 132 ? 4.082 9.336 7.871 1 91.38 132 VAL A C 1
ATOM 1018 O O . VAL A 1 132 ? 3.99 9.641 6.684 1 91.38 132 VAL A O 1
ATOM 1021 N N . PRO A 1 133 ? 3.992 8.055 8.344 1 93.56 133 PRO A N 1
ATOM 1022 C CA . PRO A 1 133 ? 3.484 7.07 7.379 1 93.56 133 PRO A CA 1
ATOM 1023 C C . PRO A 1 133 ? 2.211 7.535 6.676 1 93.56 133 PRO A C 1
ATOM 1025 O O . PRO A 1 133 ? 1.317 8.094 7.316 1 93.56 133 PRO A O 1
ATOM 1028 N N . ILE A 1 134 ? 2.174 7.328 5.355 1 93.31 134 ILE A N 1
ATOM 1029 C CA . ILE A 1 134 ? 1.06 7.863 4.582 1 93.31 134 ILE A CA 1
ATOM 1030 C C . ILE A 1 134 ? 0.674 6.871 3.482 1 93.31 134 ILE A C 1
ATOM 1032 O O . ILE A 1 134 ? 1.542 6.246 2.871 1 93.31 134 ILE A O 1
ATOM 1036 N N . VAL A 1 135 ? -0.628 6.711 3.26 1 94.12 135 VAL A N 1
ATOM 1037 C CA . VAL A 1 135 ? -1.165 5.879 2.189 1 94.12 135 VAL A CA 1
ATOM 1038 C C . VAL A 1 135 ? -1.994 6.734 1.233 1 94.12 135 VAL A C 1
ATOM 1040 O O . VAL A 1 135 ? -2.908 7.441 1.661 1 94.12 135 VAL A O 1
ATOM 1043 N N . PHE A 1 136 ? -1.626 6.652 0.001 1 91.88 136 PHE A N 1
ATOM 1044 C CA . PHE A 1 136 ? -2.416 7.27 -1.058 1 91.88 136 PHE A CA 1
ATOM 1045 C C . PHE A 1 136 ? -3.297 6.234 -1.748 1 91.88 136 PHE A C 1
ATOM 1047 O O . PHE A 1 136 ? -2.816 5.172 -2.154 1 91.88 136 PHE A O 1
ATOM 1054 N N . SER A 1 137 ? -4.555 6.504 -1.825 1 92.75 137 SER A N 1
ATOM 1055 C CA . SER A 1 137 ? -5.5 5.586 -2.457 1 92.75 137 SER A CA 1
ATOM 1056 C C . SER A 1 137 ? -6.242 6.266 -3.604 1 92.75 137 SER A C 1
ATOM 1058 O O . SER A 1 137 ? -6.566 7.453 -3.527 1 92.75 137 SER A O 1
ATOM 1060 N N . GLY A 1 138 ? -6.418 5.57 -4.703 1 88.81 138 GLY A N 1
ATOM 1061 C CA . GLY A 1 138 ? -7.109 6.07 -5.879 1 88.81 138 GLY A CA 1
ATOM 1062 C C . GLY A 1 138 ? -7.094 5.094 -7.043 1 88.81 138 GLY A C 1
ATOM 1063 O O . GLY A 1 138 ? -6.723 3.93 -6.875 1 88.81 138 GLY A O 1
ATOM 1064 N N . ASP A 1 139 ? -7.668 5.594 -8.18 1 84.62 139 ASP A N 1
ATOM 1065 C CA . ASP A 1 139 ? -7.574 4.852 -9.43 1 84.62 139 ASP A CA 1
ATOM 1066 C C . ASP A 1 139 ? -6.414 5.359 -10.289 1 84.62 139 ASP A C 1
ATOM 1068 O O . ASP A 1 139 ? -6.582 6.289 -11.078 1 84.62 139 ASP A O 1
ATOM 1072 N N . PHE A 1 140 ? -5.273 4.688 -10.188 1 74.69 140 PHE A N 1
ATOM 1073 C CA . PHE A 1 140 ? -4.07 5.211 -10.82 1 74.69 140 PHE A CA 1
ATOM 1074 C C . PHE A 1 140 ? -4.055 4.879 -12.305 1 74.69 140 PHE A C 1
ATOM 1076 O O . PHE A 1 140 ? -3.271 5.453 -13.07 1 74.69 140 PHE A O 1
ATOM 1083 N N . ALA A 1 141 ? -4.918 3.963 -12.688 1 69.19 141 ALA A N 1
ATOM 1084 C CA . ALA A 1 141 ? -5.059 3.699 -14.117 1 69.19 141 ALA A CA 1
ATOM 1085 C C . ALA A 1 141 ? -5.59 4.926 -14.859 1 69.19 141 ALA A C 1
ATOM 1087 O O . ALA A 1 141 ? -5.383 5.074 -16.062 1 69.19 141 ALA A O 1
ATOM 1088 N N . GLN A 1 142 ? -6.277 5.688 -14.109 1 64.25 142 GLN A N 1
ATOM 1089 C CA . GLN A 1 142 ? -6.871 6.879 -14.711 1 64.25 142 GLN A CA 1
ATOM 1090 C C . GLN A 1 142 ? -5.879 8.039 -14.719 1 64.25 142 GLN A C 1
ATOM 1092 O O . GLN A 1 142 ? -6.156 9.094 -15.305 1 64.25 142 GLN A O 1
ATOM 1097 N N . LEU A 1 143 ? -4.758 7.828 -14.086 1 59.09 143 LEU A N 1
ATOM 1098 C CA . LEU A 1 143 ? -3.746 8.875 -14.055 1 59.09 143 LEU A CA 1
ATOM 1099 C C . LEU A 1 143 ? -2.912 8.867 -15.336 1 59.09 143 LEU A C 1
ATOM 1101 O O . LEU A 1 143 ? -2.51 7.805 -15.805 1 59.09 143 LEU A O 1
ATOM 1105 N N . SER A 1 144 ? -3.084 9.891 -16.297 1 50.75 144 SER A N 1
ATOM 1106 C CA . SER A 1 144 ? -2.281 10.062 -17.516 1 50.75 144 SER A CA 1
ATOM 1107 C C . SER A 1 144 ? -0.79 10.008 -17.188 1 50.75 144 SER A C 1
ATOM 1109 O O . SER A 1 144 ? -0.357 10.453 -16.125 1 50.75 144 SER A O 1
ATOM 1111 N N . PRO A 1 145 ? 0.037 9.148 -18.109 1 43.75 145 PRO A N 1
ATOM 1112 C CA . PRO A 1 145 ? 1.487 9.172 -17.906 1 43.75 145 PRO A CA 1
ATOM 1113 C C . PRO A 1 145 ? 2.053 10.586 -17.812 1 43.75 145 PRO A C 1
ATOM 1115 O O . PRO A 1 145 ? 1.569 11.492 -18.5 1 43.75 145 PRO A O 1
ATOM 1118 N N . VAL A 1 146 ? 2.59 10.945 -16.906 1 36.97 146 VAL A N 1
ATOM 1119 C CA . VAL A 1 146 ? 3.178 12.281 -16.906 1 36.97 146 VAL A CA 1
ATOM 1120 C C . VAL A 1 146 ? 4.145 12.43 -18.078 1 36.97 146 VAL A C 1
ATOM 1122 O O . VAL A 1 146 ? 4.773 13.477 -18.25 1 36.97 146 VAL A O 1
ATOM 1125 N N . GLY A 1 147 ? 5.035 11.633 -18.5 1 34.41 147 GLY A N 1
ATOM 1126 C CA . GLY A 1 147 ? 6.07 12.148 -19.391 1 34.41 147 GLY A CA 1
ATOM 1127 C C . GLY A 1 147 ? 5.512 12.758 -20.656 1 34.41 147 GLY A C 1
ATOM 1128 O O . GLY A 1 147 ? 5.203 13.953 -20.703 1 34.41 147 GLY A O 1
ATOM 1129 N N . GLY A 1 148 ? 6.012 12.117 -22.047 1 31.84 148 GLY A N 1
ATOM 1130 C CA . GLY A 1 148 ? 6.57 12.609 -23.297 1 31.84 148 GLY A CA 1
ATOM 1131 C C . GLY A 1 148 ? 5.555 13.336 -24.156 1 31.84 148 GLY A C 1
ATOM 1132 O O . GLY A 1 148 ? 4.348 13.188 -23.969 1 31.84 148 GLY A O 1
ATOM 1133 N N . ARG A 1 149 ? 6.078 14.547 -24.844 1 27.2 149 ARG A N 1
ATOM 1134 C CA . ARG A 1 149 ? 5.766 15.055 -26.172 1 27.2 149 ARG A CA 1
ATOM 1135 C C . ARG A 1 149 ? 5.348 13.922 -27.094 1 27.2 149 ARG A C 1
ATOM 1137 O O . ARG A 1 149 ? 5.984 12.867 -27.125 1 27.2 149 ARG A O 1
ATOM 1144 N N . PRO A 1 150 ? 4.133 13.992 -27.672 1 27.72 150 PRO A N 1
ATOM 1145 C CA . PRO A 1 150 ? 4.129 13.328 -28.984 1 27.72 150 PRO A CA 1
ATOM 1146 C C . PRO A 1 150 ? 5.434 13.523 -29.75 1 27.72 150 PRO A C 1
ATOM 1148 O O . PRO A 1 150 ? 5.961 14.641 -29.797 1 27.72 150 PRO A O 1
ATOM 1151 N N . LEU A 1 151 ? 6.473 12.602 -29.547 1 22.08 151 LEU A N 1
ATOM 1152 C CA . LEU A 1 151 ? 7.34 12.914 -30.688 1 22.08 151 LEU A CA 1
ATOM 1153 C C . LEU A 1 151 ? 6.516 13.188 -31.938 1 22.08 151 LEU A C 1
ATOM 1155 O O . LEU A 1 151 ? 5.895 12.273 -32.5 1 22.08 151 LEU A O 1
ATOM 1159 N N . TYR A 1 152 ? 5.848 14.383 -32.031 1 20.17 152 TYR A N 1
ATOM 1160 C CA . TYR A 1 152 ? 5.938 14.75 -33.438 1 20.17 152 TYR A CA 1
ATOM 1161 C C . TYR A 1 152 ? 7.383 15.008 -33.844 1 20.17 152 TYR A C 1
ATOM 1163 O O . TYR A 1 152 ? 8.188 15.477 -33.031 1 20.17 152 TYR A O 1
ATOM 1171 N N . MET B 1 1 ? 1.231 -4.945 -19.984 1 34.06 1 MET B N 1
ATOM 1172 C CA . MET B 1 1 ? 1.492 -4.504 -18.609 1 34.06 1 MET B CA 1
ATOM 1173 C C . MET B 1 1 ? 2.289 -5.555 -17.844 1 34.06 1 MET B C 1
ATOM 1175 O O . MET B 1 1 ? 2.412 -6.695 -18.297 1 34.06 1 MET B O 1
ATOM 1179 N N . SER B 1 2 ? 3.42 -6.48 -17.375 1 43.5 2 SER B N 1
ATOM 1180 C CA . SER B 1 2 ? 4.285 -5.988 -16.297 1 43.5 2 SER B CA 1
ATOM 1181 C C . SER B 1 2 ? 5.469 -5.207 -16.859 1 43.5 2 SER B C 1
ATOM 1183 O O . SER B 1 2 ? 6.465 -4.996 -16.172 1 43.5 2 SER B O 1
ATOM 1185 N N . ARG B 1 3 ? 5.953 -4.773 -17.516 1 36.06 3 ARG B N 1
ATOM 1186 C CA . ARG B 1 3 ? 6.891 -3.676 -17.734 1 36.06 3 ARG B CA 1
ATOM 1187 C C . ARG B 1 3 ? 6.961 -2.76 -16.516 1 36.06 3 ARG B C 1
ATOM 1189 O O . ARG B 1 3 ? 5.965 -2.139 -16.141 1 36.06 3 ARG B O 1
ATOM 1196 N N . PHE B 1 4 ? 7.816 -3.16 -15.688 1 36.72 4 PHE B N 1
ATOM 1197 C CA . PHE B 1 4 ? 7.574 -3.447 -14.273 1 36.72 4 PHE B CA 1
ATOM 1198 C C . PHE B 1 4 ? 6.555 -2.475 -13.695 1 36.72 4 PHE B C 1
ATOM 1200 O O . PHE B 1 4 ? 5.555 -2.893 -13.102 1 36.72 4 PHE B O 1
ATOM 1207 N N . VAL B 1 5 ? 5.617 -1.641 -12.875 1 38.81 5 VAL B N 1
ATOM 1208 C CA . VAL B 1 5 ? 4.844 -0.442 -12.57 1 38.81 5 VAL B CA 1
ATOM 1209 C C . VAL B 1 5 ? 4.816 0.482 -13.781 1 38.81 5 VAL B C 1
ATOM 1211 O O . VAL B 1 5 ? 5.836 1.077 -14.141 1 38.81 5 VAL B O 1
ATOM 1214 N N . GLU B 1 6 ? 4.828 -0.246 -14.977 1 42.47 6 GLU B N 1
ATOM 1215 C CA . GLU B 1 6 ? 5.574 0.068 -16.188 1 42.47 6 GLU B CA 1
ATOM 1216 C C . GLU B 1 6 ? 6.336 1.383 -16.047 1 42.47 6 GLU B C 1
ATOM 1218 O O . GLU B 1 6 ? 7.5 1.479 -16.438 1 42.47 6 GLU B O 1
ATOM 1223 N N . GLU B 1 7 ? 6.293 2.432 -16.266 1 44.47 7 GLU B N 1
ATOM 1224 C CA . GLU B 1 7 ? 6.004 3.803 -15.852 1 44.47 7 GLU B CA 1
ATOM 1225 C C . GLU B 1 7 ? 6.078 3.947 -14.336 1 44.47 7 GLU B C 1
ATOM 1227 O O . GLU B 1 7 ? 5.984 5.055 -13.805 1 44.47 7 GLU B O 1
ATOM 1232 N N . LYS B 1 8 ? 6.234 2.979 -13.734 1 42 8 LYS B N 1
ATOM 1233 C CA . LYS B 1 8 ? 5.785 2.023 -12.719 1 42 8 LYS B CA 1
ATOM 1234 C C . LYS B 1 8 ? 4.5 2.502 -12.047 1 42 8 LYS B C 1
ATOM 1236 O O . LYS B 1 8 ? 3.842 1.736 -11.344 1 42 8 LYS B O 1
ATOM 1241 N N . PHE B 1 9 ? 3.836 3.402 -11.898 1 37.84 9 PHE B N 1
ATOM 1242 C CA . PHE B 1 9 ? 2.516 2.953 -11.469 1 37.84 9 PHE B CA 1
ATOM 1243 C C . PHE B 1 9 ? 1.443 3.41 -12.453 1 37.84 9 PHE B C 1
ATOM 1245 O O . PHE B 1 9 ? 0.249 3.281 -12.18 1 37.84 9 PHE B O 1
ATOM 1252 N N . GLY B 1 10 ? 1.93 3.908 -13.578 1 40.31 10 GLY B N 1
ATOM 1253 C CA . GLY B 1 10 ? 0.898 4.578 -14.352 1 40.31 10 GLY B CA 1
ATOM 1254 C C . GLY B 1 10 ? 0.175 3.65 -15.312 1 40.31 10 GLY B C 1
ATOM 1255 O O . GLY B 1 10 ? -1.047 3.725 -15.453 1 40.31 10 GLY B O 1
ATOM 1256 N N . LYS B 1 11 ? 0.213 3.229 -16.688 1 44.47 11 LYS B N 1
ATOM 1257 C CA . LYS B 1 11 ? -0.971 2.527 -17.188 1 44.47 11 LYS B CA 1
ATOM 1258 C C . LYS B 1 11 ? -1.342 1.368 -16.266 1 44.47 11 LYS B C 1
ATOM 1260 O O . LYS B 1 11 ? -0.64 0.355 -16.219 1 44.47 11 LYS B O 1
ATOM 1265 N N . VAL B 1 12 ? -1.98 1.62 -15.18 1 44.22 12 VAL B N 1
ATOM 1266 C CA . VAL B 1 12 ? -2.734 0.747 -14.289 1 44.22 12 VAL B CA 1
ATOM 1267 C C . VAL B 1 12 ? -4.152 0.562 -14.82 1 44.22 12 VAL B C 1
ATOM 1269 O O . VAL B 1 12 ? -4.98 1.474 -14.734 1 44.22 12 VAL B O 1
ATOM 1272 N N . ASN B 1 13 ? -4.625 0.088 -15.766 1 43.12 13 ASN B N 1
ATOM 1273 C CA . ASN B 1 13 ? -5.84 -0.142 -16.547 1 43.12 13 ASN B CA 1
ATOM 1274 C C . ASN B 1 13 ? -6.867 -0.945 -15.742 1 43.12 13 ASN B C 1
ATOM 1276 O O . ASN B 1 13 ? -7.938 -1.267 -16.266 1 43.12 13 ASN B O 1
ATOM 1280 N N . ASP B 1 14 ? -6.402 -2.129 -14.891 1 48.38 14 ASP B N 1
ATOM 1281 C CA . ASP B 1 14 ? -7.367 -3.223 -14.969 1 48.38 14 ASP B CA 1
ATOM 1282 C C . ASP B 1 14 ? -8.5 -3.031 -13.961 1 48.38 14 ASP B C 1
ATOM 1284 O O . ASP B 1 14 ? -8.258 -2.953 -12.758 1 48.38 14 ASP B O 1
ATOM 1288 N N . HIS B 1 15 ? -9.672 -2.645 -14.336 1 57.25 15 HIS B N 1
ATOM 1289 C CA . HIS B 1 15 ? -10.969 -2.168 -13.875 1 57.25 15 HIS B CA 1
ATOM 1290 C C . HIS B 1 15 ? -11.383 -2.85 -12.57 1 57.25 15 HIS B C 1
ATOM 1292 O O . HIS B 1 15 ? -12.078 -2.254 -11.75 1 57.25 15 HIS B O 1
ATOM 1298 N N . LYS B 1 16 ? -10.703 -4.105 -12.297 1 73.38 16 LYS B N 1
ATOM 1299 C CA . LYS B 1 16 ? -11.391 -4.727 -11.172 1 73.38 16 LYS B CA 1
ATOM 1300 C C . LYS B 1 16 ? -10.398 -5.25 -10.141 1 73.38 16 LYS B C 1
ATOM 1302 O O . LYS B 1 16 ? -10.781 -5.914 -9.172 1 73.38 16 LYS B O 1
ATOM 1307 N N . GLN B 1 17 ? -9.055 -4.742 -10.312 1 86.31 17 GLN B N 1
ATOM 1308 C CA . GLN B 1 17 ? -8.078 -5.355 -9.414 1 86.31 17 GLN B CA 1
ATOM 1309 C C . GLN B 1 17 ? -7.535 -4.336 -8.414 1 86.31 17 GLN B C 1
ATOM 1311 O O . GLN B 1 17 ? -7.258 -3.193 -8.781 1 86.31 17 GLN B O 1
ATOM 1316 N N . LEU B 1 18 ? -7.426 -4.777 -7.16 1 91.75 18 LEU B N 1
ATOM 1317 C CA . LEU B 1 18 ? -6.742 -3.977 -6.152 1 91.75 18 LEU B CA 1
ATOM 1318 C C . LEU B 1 18 ? -5.238 -4.223 -6.195 1 91.75 18 LEU B C 1
ATOM 1320 O O . LEU B 1 18 ? -4.789 -5.367 -6.125 1 91.75 18 LEU B O 1
ATOM 1324 N N . ILE B 1 19 ? -4.5 -3.127 -6.402 1 89.75 19 ILE B N 1
ATOM 1325 C CA . ILE B 1 19 ? -3.045 -3.215 -6.426 1 89.75 19 ILE B CA 1
ATOM 1326 C C . ILE B 1 19 ? -2.451 -2.254 -5.402 1 89.75 19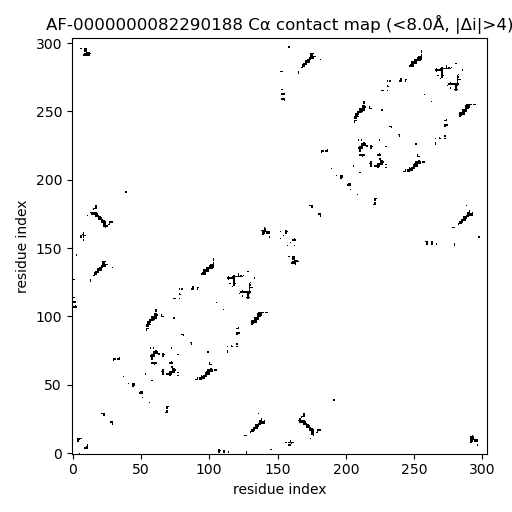 ILE B C 1
ATOM 1328 O O . ILE B 1 19 ? -2.781 -1.065 -5.391 1 89.75 19 ILE B O 1
ATOM 1332 N N . GLY B 1 20 ? -1.668 -2.791 -4.535 1 91.81 20 GLY B N 1
ATOM 1333 C CA . GLY B 1 20 ? -1.021 -1.991 -3.506 1 91.81 20 GLY B CA 1
ATOM 1334 C C . GLY B 1 20 ? 0.489 -1.941 -3.65 1 91.81 20 GLY B C 1
ATOM 1335 O O . GLY B 1 20 ? 1.109 -2.92 -4.07 1 91.81 20 GLY B O 1
ATOM 1336 N N . PHE B 1 21 ? 1.03 -0.77 -3.26 1 88.69 21 PHE B N 1
ATOM 1337 C CA . PHE B 1 21 ? 2.473 -0.587 -3.16 1 88.69 21 PHE B CA 1
ATOM 1338 C C . PHE B 1 21 ? 2.859 -0.068 -1.779 1 88.69 21 PHE B C 1
ATOM 1340 O O . PHE B 1 21 ? 2.223 0.848 -1.255 1 88.69 21 PHE B O 1
ATOM 1347 N N . LEU B 1 22 ? 3.797 -0.71 -1.228 1 91.56 22 LEU B N 1
ATOM 1348 C CA . LEU B 1 22 ? 4.328 -0.284 0.063 1 91.56 22 LEU B CA 1
ATOM 1349 C C . LEU B 1 22 ? 5.824 -0.004 -0.032 1 91.56 22 LEU B C 1
ATOM 1351 O O . LEU B 1 22 ? 6.617 -0.917 -0.273 1 91.56 22 LEU B O 1
ATOM 1355 N N . SER B 1 23 ? 6.137 1.249 0.162 1 89 23 SER B N 1
ATOM 1356 C CA . SER B 1 23 ? 7.527 1.661 0.013 1 89 23 SER B CA 1
ATOM 1357 C C . SER B 1 23 ? 8.117 2.113 1.346 1 89 23 SER B C 1
ATOM 1359 O O . SER B 1 23 ? 7.465 2.832 2.105 1 89 23 SER B O 1
ATOM 1361 N N . GLY B 1 24 ? 9.281 1.699 1.619 1 87.88 24 GLY B N 1
ATOM 1362 C CA . GLY B 1 24 ? 10.047 2.098 2.789 1 87.88 24 GLY B CA 1
ATOM 1363 C C . GLY B 1 24 ? 11.445 1.501 2.82 1 87.88 24 GLY B C 1
ATOM 1364 O O . GLY B 1 24 ? 11.664 0.409 2.295 1 87.88 24 GLY B O 1
ATOM 1365 N N . ALA B 1 25 ? 12.312 2.223 3.432 1 86.19 25 ALA B N 1
ATOM 1366 C CA . ALA B 1 25 ? 13.672 1.722 3.617 1 86.19 25 ALA B CA 1
ATOM 1367 C C . ALA B 1 25 ? 13.703 0.587 4.637 1 86.19 25 ALA B C 1
ATOM 1369 O O . ALA B 1 25 ? 12.68 0.25 5.234 1 86.19 25 ALA B O 1
ATOM 1370 N N . GLY B 1 26 ? 14.914 -0.123 4.625 1 82.69 26 GLY B N 1
ATOM 1371 C CA . GLY B 1 26 ? 15.094 -1.122 5.668 1 82.69 26 GLY B CA 1
ATOM 1372 C C . GLY B 1 26 ? 14.812 -0.591 7.059 1 82.69 26 GLY B C 1
ATOM 1373 O O . GLY B 1 26 ? 15.188 0.535 7.387 1 82.69 26 GLY B O 1
ATOM 1374 N N . GLY B 1 27 ? 14.016 -1.311 7.832 1 83.06 27 GLY B N 1
ATOM 1375 C CA . GLY B 1 27 ? 13.781 -0.948 9.219 1 83.06 27 GLY B CA 1
ATOM 1376 C C . GLY B 1 27 ? 12.586 -0.034 9.406 1 83.06 27 GLY B C 1
ATOM 1377 O O . GLY B 1 27 ? 12.297 0.398 10.523 1 83.06 27 GLY B O 1
ATOM 1378 N N . THR B 1 28 ? 11.852 0.247 8.336 1 85.62 28 THR B N 1
ATOM 1379 C CA . THR B 1 28 ? 10.727 1.173 8.43 1 85.62 28 THR B CA 1
ATOM 1380 C C . THR B 1 28 ? 9.469 0.449 8.898 1 85.62 28 THR B C 1
ATOM 1382 O O . THR B 1 28 ? 8.438 1.08 9.141 1 85.62 28 THR B O 1
ATOM 1385 N N . GLY B 1 29 ? 9.523 -0.863 9 1 87.94 29 GLY B N 1
ATOM 1386 C CA . GLY B 1 29 ? 8.383 -1.585 9.531 1 87.94 29 GLY B CA 1
ATOM 1387 C C . GLY B 1 29 ? 7.574 -2.305 8.469 1 87.94 29 GLY B C 1
ATOM 1388 O O . GLY B 1 29 ? 6.477 -2.791 8.734 1 87.94 29 GLY B O 1
ATOM 1389 N N . LYS B 1 30 ? 8.102 -2.443 7.277 1 91.12 30 LYS B N 1
ATOM 1390 C CA . LYS B 1 30 ? 7.375 -3.117 6.203 1 91.12 30 LYS B CA 1
ATOM 1391 C C . LYS B 1 30 ? 7.012 -4.547 6.598 1 91.12 30 LYS B C 1
ATOM 1393 O O . LYS B 1 30 ? 5.859 -4.957 6.461 1 91.12 30 LYS B O 1
ATOM 1398 N N . SER B 1 31 ? 8.062 -5.242 7.09 1 93 31 SER B N 1
ATOM 1399 C CA . SER B 1 31 ? 7.832 -6.629 7.484 1 93 31 SER B CA 1
ATOM 1400 C C . SER B 1 31 ? 6.789 -6.719 8.594 1 93 31 SER B C 1
ATOM 1402 O O . SER B 1 31 ? 5.969 -7.637 8.609 1 93 31 SER B O 1
ATOM 1404 N N . HIS B 1 32 ? 6.805 -5.75 9.477 1 91.81 32 HIS B N 1
ATOM 1405 C CA . HIS B 1 32 ? 5.812 -5.73 10.547 1 91.81 32 HIS B CA 1
ATOM 1406 C C . HIS B 1 32 ? 4.41 -5.523 9.992 1 91.81 32 HIS B C 1
ATOM 1408 O O . HIS B 1 32 ? 3.457 -6.16 10.445 1 91.81 32 HIS B O 1
ATOM 1414 N N . VAL B 1 33 ? 4.289 -4.645 9.039 1 92.62 33 VAL B N 1
ATOM 1415 C CA . VAL B 1 33 ? 2.998 -4.395 8.414 1 92.62 33 VAL B CA 1
ATOM 1416 C C . VAL B 1 33 ? 2.482 -5.676 7.762 1 92.62 33 VAL B C 1
ATOM 1418 O O . VAL B 1 33 ? 1.324 -6.055 7.953 1 92.62 33 VAL B O 1
ATOM 1421 N N . ILE B 1 34 ? 3.324 -6.355 7.07 1 95.25 34 ILE B N 1
ATOM 1422 C CA . ILE B 1 34 ? 2.959 -7.582 6.375 1 95.25 34 ILE B CA 1
ATOM 1423 C C . ILE B 1 34 ? 2.518 -8.641 7.383 1 95.25 34 ILE B C 1
ATOM 1425 O O . ILE B 1 34 ? 1.445 -9.234 7.246 1 95.25 34 ILE B O 1
ATOM 1429 N N . LYS B 1 35 ? 3.295 -8.82 8.414 1 94 35 LYS B N 1
ATOM 1430 C CA . LYS B 1 35 ? 2.992 -9.844 9.414 1 94 35 LYS B CA 1
ATOM 1431 C C . LYS B 1 35 ? 1.696 -9.516 10.156 1 94 35 LYS B C 1
ATOM 1433 O O . LYS B 1 35 ? 0.892 -10.406 10.43 1 94 35 LYS B O 1
ATOM 1438 N N . THR B 1 36 ? 1.503 -8.258 10.422 1 90.56 36 THR B N 1
ATOM 1439 C CA . THR B 1 36 ? 0.292 -7.84 11.117 1 90.56 36 THR B CA 1
ATOM 1440 C C . THR B 1 36 ? -0.938 -8.055 10.242 1 90.56 36 THR B C 1
ATOM 1442 O O . THR B 1 36 ? -1.981 -8.5 10.727 1 90.56 36 THR B O 1
ATOM 1445 N N . ALA B 1 37 ? -0.823 -7.723 8.977 1 91.56 37 ALA B N 1
ATOM 1446 C CA . ALA B 1 37 ? -1.927 -7.941 8.047 1 91.56 37 ALA B CA 1
ATOM 1447 C C . ALA B 1 37 ? -2.297 -9.422 7.973 1 91.56 37 ALA B C 1
ATOM 1449 O O . ALA B 1 37 ? -3.479 -9.773 7.988 1 91.56 37 ALA B O 1
ATOM 1450 N N . CYS B 1 38 ? -1.299 -10.266 7.926 1 94.19 38 CYS B N 1
ATOM 1451 C CA . CYS B 1 38 ? -1.534 -11.703 7.871 1 94.19 38 CYS B CA 1
ATOM 1452 C C . CYS B 1 38 ? -2.199 -12.195 9.148 1 94.19 38 CYS B C 1
ATOM 1454 O O . CYS B 1 38 ? -3.123 -13.008 9.102 1 94.19 38 CYS B O 1
ATOM 1456 N N . GLN B 1 39 ? -1.695 -11.672 10.266 1 92.31 39 GLN B N 1
ATOM 1457 C CA . GLN B 1 39 ? -2.268 -12.055 11.547 1 92.31 39 GLN B CA 1
ATOM 1458 C C . GLN B 1 39 ? -3.734 -11.641 11.641 1 92.31 39 GLN B C 1
ATOM 1460 O O . GLN B 1 39 ? -4.57 -12.414 12.117 1 92.31 39 GLN B O 1
ATOM 1465 N N . TYR B 1 40 ? -4.004 -10.531 11.211 1 89.38 40 TYR B N 1
ATOM 1466 C CA . TYR B 1 40 ? -5.379 -10.055 11.258 1 89.38 40 TYR B CA 1
ATOM 1467 C C . TYR B 1 40 ? -6.281 -10.898 10.367 1 89.38 40 TYR B C 1
ATOM 1469 O O . TYR B 1 40 ? -7.391 -11.258 10.766 1 89.38 40 TYR B O 1
ATOM 1477 N N . ALA B 1 41 ? -5.828 -11.172 9.156 1 91.69 41 ALA B N 1
ATOM 1478 C CA . ALA B 1 41 ? -6.594 -12.008 8.234 1 91.69 41 ALA B CA 1
ATOM 1479 C C . ALA B 1 41 ? -6.875 -13.375 8.844 1 91.69 41 ALA B C 1
ATOM 1481 O O . ALA B 1 41 ? -7.98 -13.906 8.703 1 91.69 41 ALA B O 1
ATOM 1482 N N . GLN B 1 42 ? -5.871 -13.883 9.477 1 93.56 42 GLN B N 1
ATOM 1483 C CA . GLN B 1 42 ? -6.027 -15.18 10.133 1 93.56 42 GLN B CA 1
ATOM 1484 C C . GLN B 1 42 ? -7.117 -15.125 11.203 1 93.56 42 GLN B C 1
ATOM 1486 O O . GLN B 1 42 ? -7.965 -16.016 11.273 1 93.56 42 GLN B O 1
ATOM 1491 N N . GLU B 1 43 ? -7.039 -14.078 11.969 1 90.56 43 GLU B N 1
ATOM 1492 C CA . GLU B 1 43 ? -8.023 -13.906 13.031 1 90.56 43 GLU B CA 1
ATOM 1493 C C . GLU B 1 43 ? -9.43 -13.75 12.469 1 90.56 43 GLU B C 1
ATOM 1495 O O . GLU B 1 43 ? -10.391 -14.297 13.016 1 90.56 43 GLU B O 1
ATOM 1500 N N . LEU B 1 44 ? -9.531 -13.039 11.414 1 87.25 44 LEU B N 1
ATOM 1501 C CA . LEU B 1 44 ? -10.828 -12.836 10.781 1 87.25 44 LEU B CA 1
ATOM 1502 C C . LEU B 1 44 ? -11.383 -14.148 10.242 1 87.25 44 LEU B C 1
ATOM 1504 O O . LEU B 1 44 ? -12.562 -14.445 10.406 1 87.25 44 LEU B O 1
ATOM 1508 N N . CYS B 1 45 ? -10.508 -14.891 9.578 1 91.75 45 CYS B N 1
ATOM 1509 C CA . CYS B 1 45 ? -10.922 -16.188 9.047 1 91.75 45 CYS B CA 1
ATOM 1510 C C . CYS B 1 45 ? -11.406 -17.094 10.164 1 91.75 45 CYS B C 1
ATOM 1512 O O . CYS B 1 45 ? -12.438 -17.766 10.023 1 91.75 45 CYS B O 1
ATOM 1514 N N . LYS B 1 46 ? -10.742 -17.125 11.242 1 93.12 46 LYS B N 1
ATOM 1515 C CA . LYS B 1 46 ? -11.133 -17.922 12.391 1 93.12 46 LYS B CA 1
ATOM 1516 C C . LYS B 1 46 ? -12.492 -17.5 12.93 1 93.12 46 LYS B C 1
ATOM 1518 O O . LYS B 1 46 ? -13.336 -18.344 13.234 1 93.12 46 LYS B O 1
ATOM 1523 N N . ALA B 1 47 ? -12.719 -16.25 12.984 1 89.5 47 ALA B N 1
ATOM 1524 C CA . ALA B 1 47 ? -13.953 -15.695 13.547 1 89.5 47 ALA B CA 1
ATOM 1525 C C . ALA B 1 47 ? -15.164 -16.094 12.711 1 89.5 47 ALA B C 1
ATOM 1527 O O . ALA B 1 47 ? -16.266 -16.266 13.242 1 89.5 47 ALA B O 1
ATOM 1528 N N . ILE B 1 48 ? -14.945 -16.328 11.453 1 90.94 48 ILE B N 1
ATOM 1529 C CA . ILE B 1 48 ? -16.094 -16.625 10.602 1 90.94 48 ILE B CA 1
ATOM 1530 C C . ILE B 1 48 ? -16.078 -18.094 10.188 1 90.94 48 ILE B C 1
ATOM 1532 O O . ILE B 1 48 ? 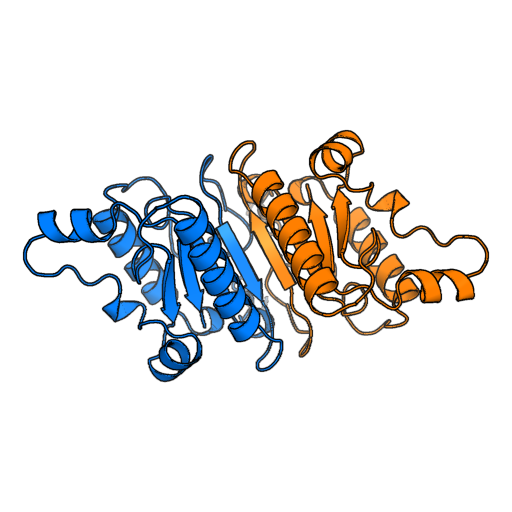-16.875 -18.516 9.344 1 90.94 48 ILE B O 1
ATOM 1536 N N . GLY B 1 49 ? -15.125 -18.812 10.57 1 92.44 49 GLY B N 1
ATOM 1537 C CA . GLY B 1 49 ? -15.094 -20.25 10.375 1 92.44 49 GLY B CA 1
ATOM 1538 C C . GLY B 1 49 ? -14.547 -20.656 9.016 1 92.44 49 GLY B C 1
ATOM 1539 O O . GLY B 1 49 ? -15.008 -21.625 8.422 1 92.44 49 GLY B O 1
ATOM 1540 N N . VAL B 1 50 ? -13.68 -19.906 8.508 1 90.69 50 VAL B N 1
ATOM 1541 C CA . VAL B 1 50 ? -13.07 -20.234 7.227 1 90.69 50 VAL B CA 1
ATOM 1542 C C . VAL B 1 50 ? -11.617 -20.656 7.438 1 90.69 50 VAL B C 1
ATOM 1544 O O . VAL B 1 50 ? -10.922 -20.109 8.297 1 90.69 50 VAL B O 1
ATOM 1547 N N . LYS B 1 51 ? -11.219 -21.578 6.664 1 91.94 51 LYS B N 1
ATOM 1548 C CA . LYS B 1 51 ? -9.852 -22.078 6.77 1 91.94 51 LYS B CA 1
ATOM 1549 C C . LYS B 1 51 ? -8.844 -21.031 6.293 1 91.94 51 LYS B C 1
ATOM 1551 O O . LYS B 1 51 ? -9.07 -20.375 5.281 1 91.94 51 LYS B O 1
ATOM 1556 N N . PHE B 1 52 ? -7.852 -20.859 7.141 1 93.81 52 PHE B N 1
ATOM 1557 C CA . PHE B 1 52 ? -6.727 -20 6.785 1 93.81 52 PHE B CA 1
ATOM 1558 C C . PHE B 1 52 ? -5.445 -20.812 6.66 1 93.81 52 PHE B C 1
ATOM 1560 O O . PHE B 1 52 ? -5.066 -21.531 7.586 1 93.81 52 PHE B O 1
ATOM 1567 N N . ASP B 1 53 ? -4.828 -20.703 5.461 1 92.38 53 ASP B N 1
ATOM 1568 C CA . ASP B 1 53 ? -3.543 -21.375 5.258 1 92.38 53 ASP B CA 1
ATOM 1569 C C . ASP B 1 53 ? -2.588 -20.5 4.453 1 92.38 53 ASP B C 1
ATOM 1571 O O . ASP B 1 53 ? -2.854 -19.312 4.25 1 92.38 53 ASP B O 1
ATOM 1575 N N . LYS B 1 54 ? -1.42 -21.047 4.074 1 92.56 54 LYS B N 1
ATOM 1576 C CA . LYS B 1 54 ? -0.359 -20.266 3.451 1 92.56 54 LYS B CA 1
ATOM 1577 C C . LYS B 1 54 ? -0.762 -19.797 2.051 1 92.56 54 LYS B C 1
ATOM 1579 O O . LYS B 1 54 ? -0.076 -18.984 1.439 1 92.56 54 LYS B O 1
ATOM 1584 N N . ARG B 1 55 ? -1.893 -20.312 1.538 1 93.81 55 ARG B N 1
ATOM 1585 C CA . ARG B 1 55 ? -2.348 -19.938 0.203 1 93.81 55 ARG B CA 1
ATOM 1586 C C . ARG B 1 55 ? -3.52 -18.953 0.278 1 93.81 55 ARG B C 1
ATOM 1588 O O . ARG B 1 55 ? -3.975 -18.453 -0.748 1 93.81 55 ARG B O 1
ATOM 1595 N N . THR B 1 56 ? -4.039 -18.719 1.439 1 94.56 56 THR B N 1
ATOM 1596 C CA . THR B 1 56 ? -5.059 -17.688 1.618 1 94.56 56 THR B CA 1
ATOM 1597 C C . THR B 1 56 ? -4.488 -16.312 1.322 1 94.56 56 THR B C 1
ATOM 1599 O O . THR B 1 56 ? -5.066 -15.547 0.545 1 94.56 56 THR B O 1
ATOM 1602 N N . ILE B 1 57 ? -3.426 -16.016 1.964 1 96.25 57 ILE B N 1
ATOM 1603 C CA . ILE B 1 57 ? -2.529 -14.914 1.617 1 96.25 57 ILE B CA 1
ATOM 1604 C C . ILE B 1 57 ? -1.16 -15.469 1.229 1 96.25 57 ILE B C 1
ATOM 1606 O O . ILE B 1 57 ? -0.468 -16.062 2.055 1 96.25 57 ILE B O 1
ATOM 1610 N N . VAL B 1 58 ? -0.866 -15.32 -0.021 1 96.62 58 VAL B N 1
ATOM 1611 C CA . VAL B 1 58 ? 0.429 -15.812 -0.48 1 96.62 58 VAL B CA 1
ATOM 1612 C C . VAL B 1 58 ? 1.5 -14.75 -0.243 1 96.62 58 VAL B C 1
ATOM 1614 O O . VAL B 1 58 ? 1.538 -13.734 -0.938 1 96.62 58 VAL B O 1
ATOM 1617 N N . VAL B 1 59 ? 2.328 -15 0.754 1 97.69 59 VAL B N 1
ATOM 1618 C CA . VAL B 1 59 ? 3.377 -14.062 1.133 1 97.69 59 VAL B CA 1
ATOM 1619 C C . VAL B 1 59 ? 4.703 -14.484 0.506 1 97.69 59 VAL B C 1
ATOM 1621 O O . VAL B 1 59 ? 5.203 -15.578 0.775 1 97.69 59 VAL B O 1
ATOM 1624 N N . THR B 1 60 ? 5.191 -13.586 -0.341 1 97.19 60 THR B N 1
ATOM 1625 C CA . THR B 1 60 ? 6.406 -13.969 -1.052 1 97.19 60 THR B CA 1
ATOM 1626 C C . THR B 1 60 ? 7.453 -12.859 -0.966 1 97.19 60 THR B C 1
ATOM 1628 O O . THR B 1 60 ? 7.133 -11.719 -0.625 1 97.19 60 THR B O 1
ATOM 1631 N N . ALA B 1 61 ? 8.672 -13.266 -1.21 1 96 61 ALA B N 1
ATOM 1632 C CA . ALA B 1 61 ? 9.789 -12.344 -1.376 1 96 61 ALA B CA 1
ATOM 1633 C C . ALA B 1 61 ? 10.773 -12.852 -2.424 1 96 61 ALA B C 1
ATOM 1635 O O . ALA B 1 61 ? 10.773 -14.039 -2.764 1 96 61 ALA B O 1
ATOM 1636 N N . LEU B 1 62 ? 11.578 -11.961 -2.963 1 91.56 62 LEU B N 1
ATOM 1637 C CA . LEU B 1 62 ? 12.469 -12.312 -4.062 1 91.56 62 LEU B CA 1
ATOM 1638 C C . LEU B 1 62 ? 13.578 -13.25 -3.588 1 91.56 62 LEU B C 1
ATOM 1640 O O . LEU B 1 62 ? 13.992 -14.148 -4.328 1 91.56 62 LEU B O 1
ATOM 1644 N N . THR B 1 63 ? 14.078 -13.07 -2.303 1 91.88 63 THR B N 1
ATOM 1645 C CA . THR B 1 63 ? 15.156 -13.891 -1.77 1 91.88 63 THR B CA 1
ATOM 1646 C C . THR B 1 63 ? 14.664 -14.75 -0.611 1 91.88 63 THR B C 1
ATOM 1648 O O . THR B 1 63 ? 13.68 -14.414 0.045 1 91.88 63 THR B O 1
ATOM 1651 N N . GLY B 1 64 ? 15.352 -15.828 -0.357 1 91.88 64 GLY B N 1
ATOM 1652 C CA . GLY B 1 64 ? 15.023 -16.719 0.741 1 91.88 64 GLY B CA 1
ATOM 1653 C C . GLY B 1 64 ? 15.078 -16.047 2.098 1 91.88 64 GLY B C 1
ATOM 1654 O O . GLY B 1 64 ? 14.164 -16.203 2.912 1 91.88 64 GLY B O 1
ATOM 1655 N N . ALA B 1 65 ? 16.141 -15.297 2.305 1 92.56 65 ALA B N 1
ATOM 1656 C CA . ALA B 1 65 ? 16.297 -14.617 3.588 1 92.56 65 ALA B CA 1
ATOM 1657 C C . ALA B 1 65 ? 15.156 -13.648 3.846 1 92.56 65 ALA B C 1
ATOM 1659 O O . ALA B 1 65 ? 14.625 -13.586 4.957 1 92.56 65 ALA B O 1
ATOM 1660 N N . ALA B 1 66 ? 14.758 -12.914 2.83 1 92.62 66 ALA B N 1
ATOM 1661 C CA . ALA B 1 66 ? 13.648 -11.977 2.965 1 92.62 66 ALA B CA 1
ATOM 1662 C C . ALA B 1 66 ? 12.328 -12.719 3.193 1 92.62 66 ALA B C 1
ATOM 1664 O O . ALA B 1 66 ? 11.492 -12.273 3.982 1 92.62 66 ALA B O 1
ATOM 1665 N N . ALA B 1 67 ? 12.188 -13.812 2.523 1 95.56 67 ALA B N 1
ATOM 1666 C CA . ALA B 1 67 ? 10.977 -14.617 2.66 1 95.56 67 ALA B CA 1
ATOM 1667 C C . ALA B 1 67 ? 10.82 -15.133 4.09 1 95.56 67 ALA B C 1
ATOM 1669 O O . ALA B 1 67 ? 9.734 -15.047 4.668 1 95.56 67 ALA B O 1
ATOM 1670 N N . VAL B 1 68 ? 11.867 -15.625 4.641 1 94.5 68 VAL B N 1
ATOM 1671 C CA . VAL B 1 68 ? 11.844 -16.156 5.996 1 94.5 68 VAL B CA 1
ATOM 1672 C C . VAL B 1 68 ? 11.461 -15.062 6.984 1 94.5 68 VAL B C 1
ATOM 1674 O O . VAL B 1 68 ? 10.68 -15.289 7.91 1 94.5 68 VAL B O 1
ATOM 1677 N N . SER B 1 69 ? 11.906 -13.852 6.773 1 93.19 69 SER B N 1
ATOM 1678 C CA . SER B 1 69 ? 11.688 -12.742 7.684 1 93.19 69 SER B CA 1
ATOM 1679 C C . SER B 1 69 ? 10.203 -12.383 7.77 1 93.19 69 SER B C 1
ATOM 1681 O O . SER B 1 69 ? 9.75 -11.836 8.773 1 93.19 69 SER B O 1
ATOM 1683 N N . ILE B 1 70 ? 9.453 -12.664 6.742 1 95.44 70 ILE B N 1
ATOM 1684 C CA . ILE B 1 70 ? 8.039 -12.312 6.734 1 95.44 70 ILE B CA 1
ATOM 1685 C C . ILE B 1 70 ? 7.195 -13.586 6.758 1 95.44 70 ILE B C 1
ATOM 1687 O O . ILE B 1 70 ? 6.008 -13.555 6.426 1 95.44 70 ILE B O 1
ATOM 1691 N N . ASN B 1 71 ? 7.805 -14.695 7.09 1 96 71 ASN B N 1
ATOM 1692 C CA . ASN B 1 71 ? 7.145 -15.992 7.18 1 96 71 ASN B CA 1
ATOM 1693 C C . ASN B 1 71 ? 6.504 -16.391 5.852 1 96 71 ASN B C 1
ATOM 1695 O O . ASN B 1 71 ? 5.359 -16.844 5.824 1 96 71 ASN B O 1
ATOM 1699 N N . GLY B 1 72 ? 7.234 -16.078 4.758 1 96.88 72 GLY B N 1
ATOM 1700 C CA . GLY B 1 72 ? 6.734 -16.375 3.426 1 96.88 72 GLY B CA 1
ATOM 1701 C C . GLY B 1 72 ? 7.629 -17.328 2.656 1 96.88 72 GLY B C 1
ATOM 1702 O O . GLY B 1 72 ? 8.359 -18.125 3.254 1 96.88 72 GLY B O 1
ATOM 1703 N N . GLU B 1 73 ? 7.449 -17.391 1.406 1 95.94 73 GLU B N 1
ATOM 1704 C CA . GLU B 1 73 ? 8.242 -18.188 0.49 1 95.94 73 GLU B CA 1
ATOM 1705 C C . GLU B 1 73 ? 8.797 -17.344 -0.653 1 95.94 73 GLU B C 1
ATOM 1707 O O . GLU B 1 73 ? 8.375 -16.203 -0.853 1 95.94 73 GLU B O 1
ATOM 1712 N N . THR B 1 74 ? 9.828 -17.891 -1.31 1 94.44 74 THR B N 1
ATOM 1713 C CA . THR B 1 74 ? 10.352 -17.172 -2.465 1 94.44 74 THR B CA 1
ATOM 1714 C C . THR B 1 74 ? 9.312 -17.125 -3.582 1 94.44 74 THR B C 1
ATOM 1716 O O . THR B 1 74 ? 8.531 -18.062 -3.75 1 94.44 74 THR B O 1
ATOM 1719 N N . THR B 1 75 ? 9.32 -16.016 -4.312 1 92.31 75 THR B N 1
ATOM 1720 C CA . THR B 1 75 ? 8.391 -15.859 -5.426 1 92.31 75 THR B CA 1
ATOM 1721 C C . THR B 1 75 ? 8.539 -17.016 -6.414 1 92.31 75 THR B C 1
ATOM 1723 O O . THR B 1 75 ? 7.539 -17.531 -6.926 1 92.31 75 THR B O 1
ATOM 1726 N N . ALA B 1 76 ? 9.75 -17.375 -6.668 1 86.75 76 ALA B N 1
ATOM 1727 C CA . ALA B 1 76 ? 10.039 -18.484 -7.582 1 86.75 76 ALA B CA 1
ATOM 1728 C C . ALA B 1 76 ? 9.43 -19.781 -7.078 1 86.75 76 ALA B C 1
ATOM 1730 O O . ALA B 1 76 ? 8.93 -20.594 -7.867 1 86.75 76 ALA B O 1
ATOM 1731 N N . GLY B 1 77 ? 9.383 -19.938 -5.789 1 88.75 77 GLY B N 1
ATOM 1732 C CA . GLY B 1 77 ? 8.914 -21.188 -5.191 1 88.75 77 GLY B CA 1
ATOM 1733 C C . GLY B 1 77 ? 7.418 -21.203 -4.949 1 88.75 77 GLY B C 1
ATOM 1734 O O . GLY B 1 77 ? 6.809 -22.281 -4.867 1 88.75 77 GLY B O 1
ATOM 1735 N N . ALA B 1 78 ? 6.816 -20.078 -4.824 1 90.38 78 ALA B N 1
ATOM 1736 C CA . ALA B 1 78 ? 5.418 -20 -4.414 1 90.38 78 ALA B CA 1
ATOM 1737 C C . ALA B 1 78 ? 4.488 -20.375 -5.566 1 90.38 78 ALA B C 1
ATOM 1739 O O . ALA B 1 78 ? 3.443 -21 -5.348 1 90.38 78 ALA B O 1
ATOM 1740 N N . PHE B 1 79 ? 4.918 -19.938 -6.746 1 86 79 PHE B N 1
ATOM 1741 C CA . PHE B 1 79 ? 4.027 -20.109 -7.887 1 86 79 PHE B CA 1
ATOM 1742 C C . PHE B 1 79 ? 4.578 -21.172 -8.836 1 86 79 PHE B C 1
ATOM 1744 O O . PHE B 1 79 ? 4.719 -20.922 -10.039 1 86 79 PHE B O 1
ATOM 1751 N N . VAL B 1 80 ? 5.137 -22.219 -8.289 1 75.5 80 VAL B N 1
ATOM 1752 C CA . VAL B 1 80 ? 5.668 -23.328 -9.078 1 75.5 80 VAL B CA 1
ATOM 1753 C C . VAL B 1 80 ? 4.559 -24.328 -9.375 1 75.5 80 VAL B C 1
ATOM 1755 O O . VAL B 1 80 ? 3.748 -24.641 -8.5 1 75.5 80 VAL B O 1
ATOM 1758 N N . PHE B 1 81 ? 4.363 -24.547 -10.758 1 62.47 81 PHE B N 1
ATOM 1759 C CA . PHE B 1 81 ? 3.451 -25.578 -11.242 1 62.47 81 PHE B CA 1
ATOM 1760 C C . PHE B 1 81 ? 3.918 -26.969 -10.805 1 62.47 81 PHE B C 1
ATOM 1762 O O . PHE B 1 81 ? 5.066 -27.344 -11.047 1 62.47 81 PHE B O 1
ATOM 1769 N N . LYS B 1 82 ? 3.381 -27.422 -9.688 1 57.09 82 LYS B N 1
ATOM 1770 C CA . LYS B 1 82 ? 3.627 -28.859 -9.531 1 57.09 82 LYS B CA 1
ATOM 1771 C C . LYS B 1 82 ? 3.068 -29.641 -10.703 1 57.09 82 LYS B C 1
ATOM 1773 O O . LYS B 1 82 ? 2.18 -29.172 -11.414 1 57.09 82 LYS B O 1
ATOM 1778 N N . ARG B 1 83 ? 3.637 -30.656 -11.164 1 54.59 83 ARG B N 1
ATOM 1779 C CA . ARG B 1 83 ? 3.381 -31.516 -12.312 1 54.59 83 ARG B CA 1
ATOM 1780 C C . ARG B 1 83 ? 1.912 -31.469 -12.719 1 54.59 83 ARG B C 1
ATOM 1782 O O . ARG B 1 83 ? 1.59 -31.547 -13.906 1 54.59 83 ARG B O 1
ATOM 1789 N N . LYS B 1 84 ? 0.86 -31.594 -11.883 1 55.5 84 LYS B N 1
ATOM 1790 C CA . LYS B 1 84 ? -0.492 -31.688 -12.43 1 55.5 84 LYS B CA 1
ATOM 1791 C C . LYS B 1 84 ? -1.219 -30.344 -12.32 1 55.5 84 LYS B C 1
ATOM 1793 O O . LYS B 1 84 ? -1.518 -29.891 -11.219 1 55.5 84 LYS B O 1
ATOM 1798 N N . VAL B 1 85 ? -1.235 -29.484 -13.398 1 56.09 85 VAL B N 1
ATOM 1799 C CA . VAL B 1 85 ? -1.808 -28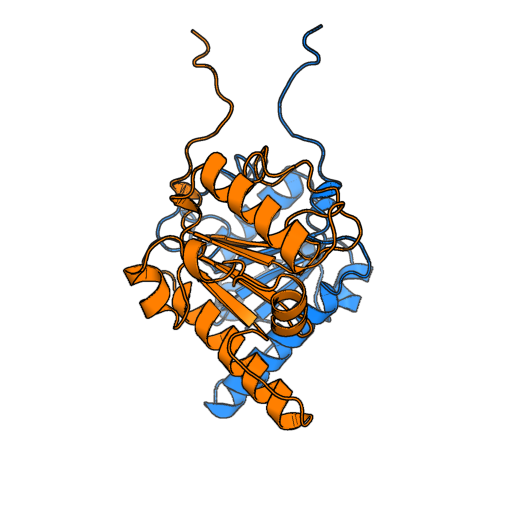.156 -13.578 1 56.09 85 VAL B CA 1
ATOM 1800 C C . VAL B 1 85 ? -3.115 -28.047 -12.797 1 56.09 85 VAL B C 1
ATOM 1802 O O . VAL B 1 85 ? -3.35 -27.047 -12.094 1 56.09 85 VAL B O 1
ATOM 1805 N N . LYS B 1 86 ? -3.945 -29.094 -12.961 1 58.69 86 LYS B N 1
ATOM 1806 C CA . LYS B 1 86 ? -5.277 -29.062 -12.367 1 58.69 86 LYS B CA 1
ATOM 1807 C C . LYS B 1 86 ? -5.199 -28.953 -10.844 1 58.69 86 LYS B C 1
ATOM 1809 O O . LYS B 1 86 ? -6.008 -28.266 -10.227 1 58.69 86 LYS B O 1
ATOM 1814 N N . ASP B 1 87 ? -4.117 -29.453 -10.32 1 63.19 87 ASP B N 1
ATOM 1815 C CA . ASP B 1 87 ? -3.988 -29.5 -8.867 1 63.19 87 ASP B CA 1
ATOM 1816 C C . ASP B 1 87 ? -3.57 -28.141 -8.305 1 63.19 87 ASP B C 1
ATOM 1818 O O . ASP B 1 87 ? -4.012 -27.75 -7.219 1 63.19 87 ASP B O 1
ATOM 1822 N N . GLU B 1 88 ? -2.955 -27.328 -9.07 1 63.5 88 GLU B N 1
ATOM 1823 C CA . GLU B 1 88 ? -2.479 -26.031 -8.586 1 63.5 88 GLU B CA 1
ATOM 1824 C C . GLU B 1 88 ? -3.617 -25.031 -8.508 1 63.5 88 GLU B C 1
ATOM 1826 O O . GLU B 1 88 ? -3.672 -24.219 -7.578 1 63.5 88 GLU B O 1
ATOM 1831 N N . LEU B 1 89 ? -4.363 -25.234 -9.516 1 67.5 89 LEU B N 1
ATOM 1832 C CA . LEU B 1 89 ? -5.523 -24.359 -9.508 1 67.5 89 LEU B CA 1
ATOM 1833 C C . LEU B 1 89 ? -6.352 -24.547 -8.234 1 67.5 89 LEU B C 1
ATOM 1835 O O . LEU B 1 89 ? -6.852 -23.578 -7.66 1 67.5 89 LEU B O 1
ATOM 1839 N N . GLU B 1 90 ? -6.266 -25.766 -7.879 1 78.12 90 GLU B N 1
ATOM 1840 C CA . GLU B 1 90 ? -7.047 -26.062 -6.684 1 78.12 90 GLU B CA 1
ATOM 1841 C C . GLU B 1 90 ? -6.367 -25.531 -5.43 1 78.12 90 GLU B C 1
ATOM 1843 O O . GLU B 1 90 ? -7.035 -25.094 -4.492 1 78.12 90 GLU B O 1
ATOM 1848 N N . GLU B 1 91 ? -5.07 -25.406 -5.52 1 85.5 91 GLU B N 1
ATOM 1849 C CA . GLU B 1 91 ? -4.301 -24.953 -4.363 1 85.5 91 GLU B CA 1
ATOM 1850 C C . GLU B 1 91 ? -4.504 -23.453 -4.121 1 85.5 91 GLU B C 1
ATOM 1852 O O . GLU B 1 91 ? -4.473 -23 -2.977 1 85.5 91 GLU B O 1
ATOM 1857 N N . PHE B 1 92 ? -4.801 -22.734 -5.195 1 90.94 92 PHE B N 1
ATOM 1858 C CA . PHE B 1 92 ? -4.844 -21.281 -5.086 1 90.94 92 PHE B CA 1
ATOM 1859 C C . PHE B 1 92 ? -6.273 -20.766 -5.234 1 90.94 92 PHE B C 1
ATOM 1861 O O . PHE B 1 92 ? -6.5 -19.562 -5.379 1 90.94 92 PHE B O 1
ATOM 1868 N N . LYS B 1 93 ? -7.207 -21.656 -5.148 1 86.81 93 LYS B N 1
ATOM 1869 C CA . LYS B 1 93 ? -8.602 -21.312 -5.383 1 86.81 93 LYS B CA 1
ATOM 1870 C C . LYS B 1 93 ? -9.117 -20.344 -4.32 1 86.81 93 LYS B C 1
ATOM 1872 O O . LYS B 1 93 ? -9.992 -19.516 -4.594 1 86.81 93 LYS B O 1
ATOM 1877 N N . ASN B 1 94 ? -8.508 -20.391 -3.158 1 88.94 94 ASN B N 1
ATOM 1878 C CA . ASN B 1 94 ? -8.992 -19.547 -2.066 1 88.94 94 ASN B CA 1
ATOM 1879 C C . ASN B 1 94 ? -8.023 -18.422 -1.75 1 88.94 94 ASN B C 1
ATOM 1881 O O . ASN B 1 94 ? -8.055 -17.859 -0.656 1 88.94 94 ASN B O 1
ATOM 1885 N N . THR B 1 95 ? -7.168 -18.109 -2.721 1 93.44 95 THR B N 1
ATOM 1886 C CA . THR B 1 95 ? -6.227 -17.031 -2.508 1 93.44 95 THR B CA 1
ATOM 1887 C C . THR B 1 95 ? -6.926 -15.672 -2.613 1 93.44 95 THR B C 1
ATOM 1889 O O . THR B 1 95 ? -7.617 -15.406 -3.596 1 93.44 95 THR B O 1
ATOM 1892 N N . TYR B 1 96 ? -6.668 -14.859 -1.576 1 91.81 96 TYR B N 1
ATOM 1893 C CA . TYR B 1 96 ? -7.34 -13.562 -1.53 1 91.81 96 TYR B CA 1
ATOM 1894 C C . TYR B 1 96 ? -6.348 -12.43 -1.754 1 91.81 96 TYR B C 1
ATOM 1896 O O . TYR B 1 96 ? -6.742 -11.32 -2.109 1 91.81 96 TYR B O 1
ATOM 1904 N N . LEU B 1 97 ? -5.148 -12.703 -1.522 1 94.69 97 LEU B N 1
ATOM 1905 C CA . LEU B 1 97 ? -4.129 -11.664 -1.6 1 94.69 97 LEU B CA 1
ATOM 1906 C C . LEU B 1 97 ? -2.754 -12.273 -1.854 1 94.69 97 LEU B C 1
ATOM 1908 O O . LEU B 1 97 ? -2.414 -13.312 -1.285 1 94.69 97 LEU B O 1
ATOM 1912 N N . VAL B 1 98 ? -2.027 -11.648 -2.711 1 95.94 98 VAL B N 1
ATOM 1913 C CA . VAL B 1 98 ? -0.62 -11.977 -2.914 1 95.94 98 VAL B CA 1
ATOM 1914 C C . VAL B 1 98 ? 0.25 -10.789 -2.488 1 95.94 98 VAL B C 1
ATOM 1916 O O . VAL B 1 98 ? -0.048 -9.641 -2.82 1 95.94 98 VAL B O 1
ATOM 1919 N N . ILE B 1 99 ? 1.246 -11.07 -1.712 1 97.19 99 ILE B N 1
ATOM 1920 C CA . ILE B 1 99 ? 2.213 -10.062 -1.299 1 97.19 99 ILE B CA 1
ATOM 1921 C C . ILE B 1 99 ? 3.59 -10.398 -1.866 1 97.19 99 ILE B C 1
ATOM 1923 O O . ILE B 1 99 ? 4.059 -11.531 -1.734 1 97.19 99 ILE B O 1
ATOM 1927 N N . VAL B 1 100 ? 4.191 -9.445 -2.514 1 95.12 100 VAL B N 1
ATOM 1928 C CA . VAL B 1 100 ? 5.531 -9.602 -3.066 1 95.12 100 VAL B CA 1
ATOM 1929 C C . VAL B 1 100 ? 6.473 -8.57 -2.439 1 95.12 100 VAL B C 1
ATOM 1931 O O . VAL B 1 100 ? 6.434 -7.391 -2.795 1 95.12 100 VAL B O 1
ATOM 1934 N N . ASP B 1 101 ? 7.379 -9.055 -1.579 1 94.69 101 ASP B N 1
ATOM 1935 C CA . ASP B 1 101 ? 8.32 -8.172 -0.894 1 94.69 101 ASP B CA 1
ATOM 1936 C C . ASP B 1 101 ? 9.648 -8.102 -1.642 1 94.69 101 ASP B C 1
ATOM 1938 O O . ASP B 1 101 ? 9.945 -8.961 -2.469 1 94.69 101 ASP B O 1
ATOM 1942 N N . GLU B 1 102 ? 10.406 -7.047 -1.436 1 92.19 102 GLU B N 1
ATOM 1943 C CA . GLU B 1 102 ? 11.727 -6.781 -1.99 1 92.19 102 GLU B CA 1
ATOM 1944 C C . GLU B 1 102 ? 11.664 -6.602 -3.504 1 92.19 102 GLU B C 1
ATOM 1946 O O . GLU B 1 102 ? 12.562 -7.043 -4.223 1 92.19 102 GLU B O 1
ATOM 1951 N N . VAL B 1 103 ? 10.648 -5.961 -3.961 1 88.31 103 VAL B N 1
ATOM 1952 C CA . VAL B 1 103 ? 10.438 -5.801 -5.395 1 88.31 103 VAL B CA 1
ATOM 1953 C C . VAL B 1 103 ? 11.438 -4.785 -5.953 1 88.31 103 VAL B C 1
ATOM 1955 O O . VAL B 1 103 ? 11.625 -4.695 -7.168 1 88.31 103 VAL B O 1
ATOM 1958 N N . SER B 1 104 ? 12.062 -4.023 -5.059 1 80.38 104 SER B N 1
ATOM 1959 C CA . SER B 1 104 ? 13.062 -3.045 -5.48 1 80.38 104 SER B CA 1
ATOM 1960 C C . SER B 1 104 ? 14.25 -3.721 -6.156 1 80.38 104 SER B C 1
ATOM 1962 O O . SER B 1 104 ? 15.023 -3.068 -6.863 1 80.38 104 SER B O 1
ATOM 1964 N N . PHE B 1 105 ? 14.398 -5.043 -5.926 1 83.44 105 PHE B N 1
ATOM 1965 C CA . PHE B 1 105 ? 15.516 -5.789 -6.48 1 83.44 105 PHE B CA 1
ATOM 1966 C C . PHE B 1 105 ? 15.07 -6.621 -7.68 1 83.44 105 PHE B C 1
ATOM 1968 O O . PHE B 1 105 ? 15.891 -7.289 -8.312 1 83.44 105 PHE B O 1
ATOM 1975 N N . ALA B 1 106 ? 13.828 -6.488 -7.973 1 83 106 ALA B N 1
ATOM 1976 C CA . ALA B 1 106 ? 13.297 -7.324 -9.047 1 83 106 ALA B CA 1
ATOM 1977 C C . ALA B 1 106 ? 13.609 -6.719 -10.414 1 83 106 ALA B C 1
ATOM 1979 O O . ALA B 1 106 ? 13.523 -5.504 -10.594 1 83 106 ALA B O 1
ATOM 1980 N N . SER B 1 107 ? 13.992 -7.555 -11.344 1 79.25 107 SER B N 1
ATOM 1981 C CA . SER B 1 107 ? 14.102 -7.133 -12.734 1 79.25 107 SER B CA 1
ATOM 1982 C C . SER B 1 107 ? 12.75 -7.152 -13.43 1 79.25 107 SER B C 1
ATOM 1984 O O . SER B 1 107 ? 11.781 -7.715 -12.906 1 79.25 107 SER B O 1
ATOM 1986 N N . VAL B 1 108 ? 12.719 -6.516 -14.562 1 79.44 108 VAL B N 1
ATOM 1987 C CA . VAL B 1 108 ? 11.516 -6.555 -15.391 1 79.44 108 VAL B CA 1
ATOM 1988 C C . VAL B 1 108 ? 11.188 -8 -15.758 1 79.44 108 VAL B C 1
ATOM 1990 O O . VAL B 1 108 ? 10.023 -8.398 -15.766 1 79.44 108 VAL B O 1
ATOM 1993 N N . GLU B 1 109 ? 12.273 -8.734 -16.047 1 81.88 109 GLU B N 1
ATOM 1994 C CA . GLU B 1 109 ? 12.102 -10.133 -16.406 1 81.88 109 GLU B CA 1
ATOM 1995 C C . GLU B 1 109 ? 11.508 -10.93 -15.242 1 81.88 109 GLU B C 1
ATOM 1997 O O . GLU B 1 109 ? 10.648 -11.789 -15.445 1 81.88 109 GLU B O 1
ATOM 2002 N N . ASP B 1 110 ? 11.977 -10.656 -14.031 1 83.31 110 ASP B N 1
ATOM 2003 C CA . ASP B 1 110 ? 11.438 -11.312 -12.836 1 83.31 110 ASP B CA 1
ATOM 2004 C C . ASP B 1 110 ? 9.938 -11.07 -12.703 1 83.31 110 ASP B C 1
ATOM 2006 O O . ASP B 1 110 ? 9.172 -12.008 -12.461 1 83.31 110 ASP B O 1
ATOM 2010 N N . MET B 1 111 ? 9.547 -9.891 -12.93 1 85.88 111 MET B N 1
ATOM 2011 C CA . MET B 1 111 ? 8.148 -9.508 -12.742 1 85.88 111 MET B CA 1
ATOM 2012 C C . MET B 1 111 ? 7.281 -10.062 -13.875 1 85.88 111 MET B C 1
ATOM 2014 O O . MET B 1 111 ? 6.133 -10.445 -13.648 1 85.88 111 MET B O 1
ATOM 2018 N N . ASP B 1 112 ? 7.855 -10.102 -15.055 1 84.12 112 ASP B N 1
ATOM 2019 C CA . ASP B 1 112 ? 7.137 -10.68 -16.188 1 84.12 112 ASP B CA 1
ATOM 2020 C C . ASP B 1 112 ? 6.887 -12.172 -15.969 1 84.12 112 ASP B C 1
ATOM 2022 O O . ASP B 1 112 ? 5.801 -12.672 -16.266 1 84.12 112 ASP B O 1
ATOM 2026 N N . LEU B 1 113 ? 7.902 -12.797 -15.5 1 85.69 113 LEU B N 1
ATOM 2027 C CA . LEU B 1 113 ? 7.762 -14.219 -15.219 1 85.69 113 LEU B CA 1
ATOM 2028 C C . LEU B 1 113 ? 6.707 -14.461 -14.141 1 85.69 113 LEU B C 1
ATOM 2030 O O . LEU B 1 113 ? 5.879 -15.359 -14.266 1 85.69 113 LEU B O 1
ATOM 2034 N N . LEU B 1 114 ? 6.746 -13.672 -13.133 1 88.62 114 LEU B N 1
ATOM 2035 C CA . LEU B 1 114 ? 5.75 -13.781 -12.07 1 88.62 114 LEU B CA 1
ATOM 2036 C C . LEU B 1 114 ? 4.348 -13.539 -12.617 1 88.62 114 LEU B C 1
ATOM 2038 O O . LEU B 1 114 ? 3.416 -14.281 -12.297 1 88.62 114 LEU B O 1
ATOM 2042 N N . ASN B 1 115 ? 4.203 -12.523 -13.391 1 89 115 ASN B N 1
ATOM 2043 C CA . ASN B 1 115 ? 2.928 -12.188 -14.023 1 89 115 ASN B CA 1
ATOM 2044 C C . ASN B 1 115 ? 2.365 -13.367 -14.805 1 89 115 ASN B C 1
ATOM 2046 O O . ASN B 1 115 ? 1.199 -13.734 -14.641 1 89 115 ASN B O 1
ATOM 2050 N N . GLU B 1 116 ? 3.23 -13.961 -15.602 1 88.94 116 GLU B N 1
ATOM 2051 C CA . GLU B 1 116 ? 2.795 -15.07 -16.453 1 88.94 116 GLU B CA 1
ATOM 2052 C C . GLU B 1 116 ? 2.41 -16.281 -15.602 1 88.94 116 GLU B C 1
ATOM 2054 O O . GLU B 1 116 ? 1.395 -16.938 -15.867 1 88.94 116 GLU B O 1
ATOM 2059 N N . LYS B 1 117 ? 3.191 -16.562 -14.633 1 89.62 117 LYS B N 1
ATOM 2060 C CA . LYS B 1 117 ? 2.9 -17.688 -13.75 1 89.62 117 LYS B CA 1
ATOM 2061 C C . LYS B 1 117 ? 1.565 -17.484 -13.031 1 89.62 117 LYS B C 1
ATOM 2063 O O . LYS B 1 117 ? 0.759 -18.422 -12.953 1 89.62 117 LYS B O 1
ATOM 2068 N N . MET B 1 118 ? 1.331 -16.344 -12.578 1 90.75 118 MET B N 1
ATOM 2069 C CA . MET B 1 118 ? 0.105 -16.078 -11.828 1 90.75 118 MET B CA 1
ATOM 2070 C C . MET B 1 118 ? -1.109 -16.109 -12.75 1 90.75 118 MET B C 1
ATOM 2072 O O . MET B 1 118 ? -2.178 -16.578 -12.359 1 90.75 118 MET B O 1
ATOM 2076 N N . LYS B 1 119 ? -0.937 -15.578 -13.969 1 89.38 119 LYS B N 1
ATOM 2077 C CA . LYS B 1 119 ? -2.021 -15.672 -14.945 1 89.38 119 LYS B CA 1
ATOM 2078 C C . LYS B 1 119 ? -2.436 -17.125 -15.164 1 89.38 119 LYS B C 1
ATOM 2080 O O . LYS B 1 119 ? -3.625 -17.422 -15.281 1 89.38 119 LYS B O 1
ATOM 2085 N N . GLN B 1 120 ? -1.473 -17.984 -15.227 1 89.5 120 GLN B N 1
ATOM 2086 C CA . GLN B 1 120 ? -1.738 -19.406 -15.422 1 89.5 120 GLN B CA 1
ATOM 2087 C C . GLN B 1 120 ? -2.395 -20.016 -14.188 1 89.5 120 GLN B C 1
ATOM 2089 O O . GLN B 1 120 ? -3.402 -20.719 -14.305 1 89.5 120 GLN B O 1
ATOM 2094 N N . ILE B 1 121 ? -1.888 -19.734 -13.07 1 89.19 121 ILE B N 1
ATOM 2095 C CA . ILE B 1 121 ? -2.324 -20.328 -11.812 1 89.19 121 ILE B CA 1
ATOM 2096 C C . ILE B 1 121 ? -3.758 -19.906 -11.508 1 89.19 121 ILE B C 1
ATOM 2098 O O . ILE B 1 121 ? -4.57 -20.719 -11.047 1 89.19 121 ILE B O 1
ATOM 2102 N N . PHE B 1 122 ? -4.016 -18.672 -11.789 1 89.88 122 PHE B N 1
ATOM 2103 C CA . PHE B 1 122 ? -5.34 -18.172 -11.453 1 89.88 122 PHE B CA 1
ATOM 2104 C C . PHE B 1 122 ? -6.273 -18.25 -12.648 1 89.88 122 PHE B C 1
ATOM 2106 O O . PHE B 1 122 ? -7.395 -17.734 -12.609 1 89.88 122 PHE B O 1
ATOM 2113 N N . ASP B 1 123 ? -5.805 -18.828 -13.742 1 89.19 123 ASP B N 1
ATOM 2114 C CA . ASP B 1 123 ? -6.566 -19.062 -14.961 1 89.19 123 ASP B CA 1
ATOM 2115 C C . ASP B 1 123 ? -7.23 -17.781 -15.445 1 89.19 123 ASP B C 1
ATOM 2117 O O . ASP B 1 123 ? -8.438 -17.75 -15.703 1 89.19 123 ASP B O 1
ATOM 2121 N N . ASN B 1 124 ? -6.551 -16.734 -15.445 1 89.69 124 ASN B N 1
ATOM 2122 C CA . ASN B 1 124 ? -6.957 -15.406 -15.898 1 89.69 124 ASN B CA 1
ATOM 2123 C C . ASN B 1 124 ? -5.855 -14.719 -16.703 1 89.69 124 ASN B C 1
ATOM 2125 O O . ASN B 1 124 ? -5.055 -13.961 -16.156 1 89.69 124 ASN B O 1
ATOM 2129 N N . PRO B 1 125 ? -5.828 -14.992 -18.016 1 88.19 125 PRO B N 1
ATOM 2130 C CA . PRO B 1 125 ? -4.754 -14.477 -18.859 1 88.19 125 PRO B CA 1
ATOM 2131 C C . PRO B 1 125 ? -4.922 -12.992 -19.188 1 88.19 125 PRO B C 1
ATOM 2133 O O . PRO B 1 125 ? -4.008 -12.367 -19.719 1 88.19 125 PRO B O 1
ATOM 2136 N N . TRP B 1 126 ? -6.004 -12.398 -18.766 1 85.25 126 TRP B N 1
ATOM 2137 C CA . TRP B 1 126 ? -6.344 -11.062 -19.234 1 85.25 126 TRP B CA 1
ATOM 2138 C C . TRP B 1 126 ? -5.871 -10 -18.25 1 85.25 126 TRP B C 1
ATOM 2140 O O . TRP B 1 126 ? -5.449 -8.914 -18.656 1 85.25 126 TRP B O 1
ATOM 2150 N N . ASP B 1 127 ? -5.93 -10.352 -16.984 1 84.44 127 ASP B N 1
ATOM 2151 C CA . ASP B 1 127 ? -5.602 -9.359 -15.961 1 84.44 127 ASP B CA 1
ATOM 2152 C C . ASP B 1 127 ? -4.18 -9.562 -15.438 1 84.44 127 ASP B C 1
ATOM 2154 O O . ASP B 1 127 ? -3.711 -10.695 -15.305 1 84.44 127 ASP B O 1
ATOM 2158 N N . PRO B 1 128 ? -3.496 -8.43 -15.141 1 87.19 128 PRO B N 1
ATOM 2159 C CA . PRO B 1 128 ? -2.16 -8.555 -14.555 1 87.19 128 PRO B CA 1
ATOM 2160 C C . PRO B 1 128 ? -2.146 -9.414 -13.289 1 87.19 128 PRO B C 1
ATOM 2162 O O . PRO B 1 128 ? -3.062 -9.32 -12.469 1 87.19 128 PRO B O 1
ATOM 2165 N N . PHE B 1 129 ? -1.151 -10.297 -13.305 1 90.62 129 PHE B N 1
ATOM 2166 C CA . PHE B 1 129 ? -0.921 -11.18 -12.164 1 90.62 129 PHE B CA 1
ATOM 2167 C C . PHE B 1 129 ? -2.172 -11.984 -11.836 1 90.62 129 PHE B C 1
ATOM 2169 O O . PHE B 1 129 ? -2.477 -12.227 -10.664 1 90.62 129 PHE B O 1
ATOM 2176 N N . GLY B 1 130 ? -2.959 -12.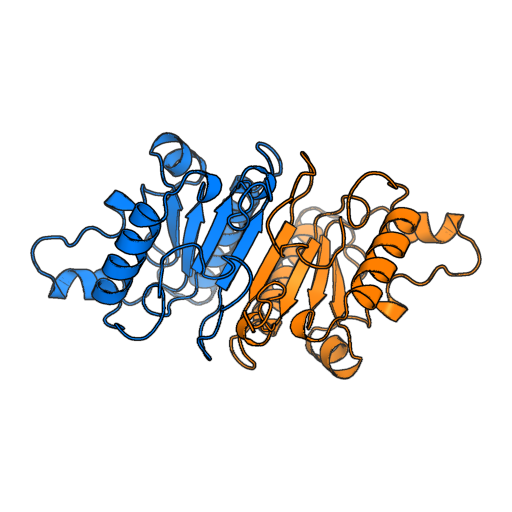297 -12.844 1 88.5 130 GLY B N 1
ATOM 2177 C CA . GLY B 1 130 ? -4.117 -13.164 -12.719 1 88.5 130 GLY B CA 1
ATOM 2178 C C . GLY B 1 130 ? -5.312 -12.477 -12.086 1 88.5 130 GLY B C 1
ATOM 2179 O O . GLY B 1 130 ? -6.281 -13.133 -11.703 1 88.5 130 GLY B O 1
ATOM 2180 N N . GLY B 1 131 ? -5.238 -11.18 -11.797 1 87.75 131 GLY B N 1
ATOM 2181 C CA . GLY B 1 131 ? -6.371 -10.391 -11.344 1 87.75 131 GLY B CA 1
ATOM 2182 C C . GLY B 1 131 ? -6.566 -10.445 -9.836 1 87.75 131 GLY B C 1
ATOM 2183 O O . GLY B 1 131 ? -7.48 -9.812 -9.305 1 87.75 131 GLY B O 1
ATOM 2184 N N . VAL B 1 132 ? -5.754 -11.188 -9.172 1 90.94 132 VAL B N 1
ATOM 2185 C CA . VAL B 1 132 ? -5.859 -11.281 -7.715 1 90.94 132 VAL B CA 1
ATOM 2186 C C . VAL B 1 132 ? -5.285 -10.023 -7.07 1 90.94 132 VAL B C 1
ATOM 2188 O O . VAL B 1 132 ? -4.305 -9.461 -7.559 1 90.94 132 VAL B O 1
ATOM 2191 N N . PRO B 1 133 ? -5.98 -9.523 -6.016 1 93.12 133 PRO B N 1
ATOM 2192 C CA . PRO B 1 133 ? -5.348 -8.414 -5.297 1 93.12 133 PRO B CA 1
ATOM 2193 C C . PRO B 1 133 ? -3.887 -8.695 -4.945 1 93.12 133 PRO B C 1
ATOM 2195 O O . PRO B 1 133 ? -3.553 -9.805 -4.52 1 93.12 133 PRO B O 1
ATOM 2198 N N . ILE B 1 134 ? -3.053 -7.695 -5.172 1 93.19 134 ILE B N 1
ATOM 2199 C CA . ILE B 1 134 ? -1.622 -7.914 -5 1 93.19 134 ILE B CA 1
ATOM 2200 C C . ILE B 1 134 ? -0.976 -6.672 -4.395 1 93.19 134 ILE B C 1
ATOM 2202 O O . ILE B 1 134 ? -1.333 -5.543 -4.75 1 93.19 134 ILE B O 1
ATOM 2206 N N . VAL B 1 135 ? -0.05 -6.871 -3.467 1 93.94 135 VAL B N 1
ATOM 2207 C CA . VAL B 1 135 ? 0.729 -5.797 -2.859 1 93.94 135 VAL B CA 1
ATOM 2208 C C . VAL B 1 135 ? 2.213 -6.008 -3.15 1 93.94 135 VAL B C 1
ATOM 2210 O O . VAL B 1 135 ? 2.762 -7.078 -2.875 1 93.94 135 VAL B O 1
ATOM 2213 N N . PHE B 1 136 ? 2.789 -4.984 -3.709 1 91.69 136 PHE B N 1
ATOM 2214 C CA . PHE B 1 136 ? 4.234 -4.953 -3.896 1 91.69 136 PHE B CA 1
ATOM 2215 C C . PHE B 1 136 ? 4.906 -4.125 -2.807 1 91.69 136 PHE B C 1
ATOM 2217 O O . PHE B 1 136 ? 4.504 -2.99 -2.545 1 91.69 136 PHE B O 1
ATOM 2224 N N . SER B 1 137 ? 5.863 -4.707 -2.156 1 92.75 137 SER B N 1
ATOM 2225 C CA . SER B 1 137 ? 6.574 -4.016 -1.084 1 92.75 137 SER B CA 1
ATOM 2226 C C . SER B 1 137 ? 8.07 -3.949 -1.366 1 92.75 137 SER B C 1
ATOM 2228 O O . SER B 1 137 ? 8.648 -4.887 -1.918 1 92.75 137 SER B O 1
ATOM 2230 N N . GLY B 1 138 ? 8.688 -2.82 -1.104 1 88.75 138 GLY B N 1
ATOM 2231 C CA . GLY B 1 138 ? 10.109 -2.602 -1.313 1 88.75 138 GLY B CA 1
ATOM 2232 C C . GLY B 1 138 ? 10.547 -1.179 -1.017 1 88.75 138 GLY B C 1
ATOM 2233 O O . GLY B 1 138 ? 9.781 -0.4 -0.436 1 88.75 138 GLY B O 1
ATOM 2234 N N . ASP B 1 139 ? 11.859 -0.948 -1.308 1 84.88 139 ASP B N 1
ATOM 2235 C CA . ASP B 1 139 ? 12.391 0.411 -1.242 1 84.88 139 ASP B CA 1
ATOM 2236 C C . ASP B 1 139 ? 12.406 1.06 -2.625 1 84.88 139 ASP B C 1
ATOM 2238 O O . ASP B 1 139 ? 13.383 0.926 -3.365 1 84.88 139 ASP B O 1
ATOM 2242 N N . PHE B 1 140 ? 11.367 1.839 -2.939 1 74.62 140 PHE B N 1
ATOM 2243 C CA . PHE B 1 140 ? 11.211 2.348 -4.297 1 74.62 140 PHE B CA 1
ATOM 2244 C C . PHE B 1 140 ? 12.109 3.559 -4.527 1 74.62 140 PHE B C 1
ATOM 2246 O O . PHE B 1 140 ? 12.32 3.971 -5.668 1 74.62 140 PHE B O 1
ATOM 2253 N N . ALA B 1 141 ? 12.609 4.113 -3.428 1 69.44 141 ALA B N 1
ATOM 2254 C CA . ALA B 1 141 ? 13.586 5.188 -3.58 1 69.44 141 ALA B CA 1
ATOM 2255 C C . ALA B 1 141 ? 14.859 4.684 -4.258 1 69.44 141 ALA B C 1
ATOM 2257 O O . ALA B 1 141 ? 15.602 5.469 -4.852 1 69.44 141 ALA B O 1
ATOM 2258 N N . GLN B 1 142 ? 15.055 3.459 -4.062 1 64.44 142 GLN B N 1
ATOM 2259 C CA . GLN B 1 142 ? 16.266 2.863 -4.629 1 64.44 142 GLN B CA 1
ATOM 2260 C C . GLN B 1 142 ? 16.047 2.461 -6.086 1 64.44 142 GLN B C 1
ATOM 2262 O O . GLN B 1 142 ? 16.984 2.057 -6.77 1 64.44 142 GLN B O 1
ATOM 2267 N N . LEU B 1 143 ? 14.844 2.607 -6.52 1 59 143 LEU B N 1
ATOM 2268 C CA . LEU B 1 143 ? 14.547 2.254 -7.906 1 59 143 LEU B CA 1
ATOM 2269 C C . LEU B 1 143 ? 14.906 3.396 -8.844 1 59 143 LEU B C 1
ATOM 2271 O O . LEU B 1 143 ? 14.617 4.559 -8.562 1 59 143 LEU B O 1
ATOM 2275 N N . SER B 1 144 ? 16.062 3.34 -9.68 1 51.19 144 SER B N 1
ATOM 2276 C CA . SER B 1 144 ? 16.453 4.301 -10.703 1 51.19 144 SER B CA 1
ATOM 2277 C C . SER B 1 144 ? 15.266 4.684 -11.586 1 51.19 144 SER B C 1
ATOM 2279 O O . SER B 1 144 ? 14.398 3.852 -11.867 1 51.19 144 SER B O 1
ATOM 2281 N N . PRO B 1 145 ? 15.102 6.164 -11.859 1 43.97 145 PRO B N 1
ATOM 2282 C CA . PRO B 1 145 ? 14.055 6.547 -12.812 1 43.97 145 PRO B CA 1
ATOM 2283 C C . PRO B 1 145 ? 14.141 5.77 -14.125 1 43.97 145 PRO B C 1
ATOM 2285 O O . PRO B 1 145 ? 15.234 5.453 -14.594 1 43.97 145 PRO B O 1
ATOM 2288 N N . VAL B 1 146 ? 13.234 5.027 -14.492 1 37.69 146 VAL B N 1
ATOM 2289 C CA . VAL B 1 146 ? 13.352 4.371 -15.789 1 37.69 146 VAL B CA 1
ATOM 2290 C C . VAL B 1 146 ? 13.688 5.406 -16.859 1 37.69 146 VAL B C 1
ATOM 2292 O O . VAL B 1 146 ? 14.164 5.059 -17.938 1 37.69 146 VAL B O 1
ATOM 2295 N N . GLY B 1 147 ? 12.922 6.438 -17.203 1 35 147 GLY B N 1
ATOM 2296 C CA . GLY B 1 147 ? 13.031 7.109 -18.5 1 35 147 GLY B CA 1
ATOM 2297 C C . GLY B 1 147 ? 14.312 7.906 -18.641 1 35 147 GLY B C 1
ATOM 2298 O O . GLY B 1 147 ? 14.492 8.617 -19.625 1 35 147 GLY B O 1
ATOM 2299 N N 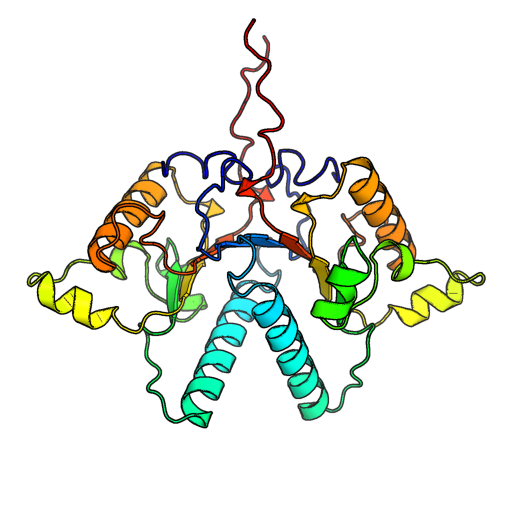. GLY B 1 148 ? 14.93 8.727 -17.781 1 32.84 148 GLY B N 1
ATOM 2300 C CA . GLY B 1 148 ? 15.672 9.766 -18.484 1 32.84 148 GLY B CA 1
ATOM 2301 C C . GLY B 1 148 ? 16.828 9.227 -19.312 1 32.84 148 GLY B C 1
ATOM 2302 O O . GLY B 1 148 ? 17.531 8.312 -18.875 1 32.84 148 GLY B O 1
ATOM 2303 N N . ARG B 1 149 ? 16.734 9.164 -20.719 1 27.48 149 ARG B N 1
ATOM 2304 C CA . ARG B 1 149 ? 17.906 9.461 -21.531 1 27.48 149 ARG B CA 1
ATOM 2305 C C . ARG B 1 149 ? 18.766 10.555 -20.906 1 27.48 149 ARG B C 1
ATOM 2307 O O . ARG B 1 149 ? 18.234 11.57 -20.438 1 27.48 149 ARG B O 1
ATOM 2314 N N . PRO B 1 150 ? 20 10.234 -20.516 1 28.58 150 PRO B N 1
ATOM 2315 C CA . PRO B 1 150 ? 20.875 11.398 -20.547 1 28.58 150 PRO B CA 1
ATOM 2316 C C . PRO B 1 150 ? 20.641 12.281 -21.766 1 28.58 150 PRO B C 1
ATOM 2318 O O . PRO B 1 150 ? 20.484 11.773 -22.875 1 28.58 150 PRO B O 1
ATOM 2321 N N . LEU B 1 151 ? 19.688 13.273 -21.656 1 23.67 151 LEU B N 1
ATOM 2322 C CA . LEU B 1 151 ? 19.953 14.125 -22.812 1 23.67 151 LEU B CA 1
ATOM 2323 C C . LEU B 1 151 ? 21.453 14.273 -23.016 1 23.67 151 LEU B C 1
ATOM 2325 O O . LEU B 1 151 ? 22.156 14.875 -22.203 1 23.67 151 LEU B O 1
ATOM 2329 N N . TYR B 1 152 ? 22.188 13.18 -23.406 1 21.17 152 TYR B N 1
ATOM 2330 C CA . TYR B 1 152 ? 23.25 13.742 -24.234 1 21.17 152 TYR B CA 1
ATOM 2331 C C . TYR B 1 152 ? 22.672 14.312 -25.531 1 21.17 152 TYR B C 1
ATOM 2333 O O . TYR B 1 152 ? 21.672 13.82 -26.047 1 21.17 152 TYR B O 1
#

Organism: NCBI:txid303405

Foldseek 3Di:
DQFCCPLCPDPPDDDQFAEAEAADDPPPCPLVVLLVVLVVVCVVCVVVVHDDDCLQEAEEECDQVVQVSSVHYHLVPRLDDDPPLVVLLVVNVNHQEYEYEACLPPHSVRLVVQQVSQCSSLVNVPDGSVRHHYYYYHHCVSRPNPDDDPPD/DPCPCVLDVPPPPDVQAAEAEAADDPPPCPLVVLLVVLVVVCVVCVVVVHDDDCLQEAEEECDPVVQVSNVHYHLVPRLDDDPPLVVLLVVNVNHQEYEYEACLPPDSVNLVVQQVSQCSSLVNVPDGSVRHHYYYYHHCVSRPSPDDDPPD

Secondary structure (DSSP, 8-state):
--SS-TTTTS----TT--EEEEE--TTSSHHHHHHHHHHHHHHHHHHHT----TTTEEEEESSHHHHHHTT-EEHHHHT---S-HHHHHHHTTT--EEEEE-GGG--HHHHHHHHHHHHHHTT-SSSGGGG--EEEEE-GGGS---------/--SSSTTTSS----TT--EEEEE--TTSSHHHHHHHHHHHHHHHHHHHT----TTTEEEEESSHHHHHHTT-EEHHHHT---S-HHHHHHHTTT--EEEEE-GGG--HHHHHHHHHHHHHHTT-SSSGGGG--EEEEE-GGGS--S------

Radius of gyration: 19.65 Å; Cα contacts (8 Å, |Δi|>4): 572; chains: 2; bounding box: 42×62×60 Å

Nearest PDB structures (foldseek):
  5fhd-assembly2_B  TM=7.283E-01  e=1.188E-07  Bacteroides fragilis
  5fhf-assembly1_A  TM=6.457E-01  e=1.350E-07  Bacteroides fragilis
  5fhe-assembly1_A  TM=6.722E-01  e=2.109E-07  Bacteroides fragilis
  6s3h-assembly1_A  TM=6.372E-01  e=2.721E-07  Thermus oshimai JL-2
  6s3h-assembly2_B  TM=6.183E-01  e=3.741E-07  Thermus oshimai JL-2

Solvent-accessible surface area (backbone atoms only — not comparable to full-atom values): 16092 Å² total; per-residue (Å²): 137,48,59,59,46,50,48,75,53,15,66,46,68,70,63,71,29,36,40,32,38,39,30,29,31,88,89,43,45,64,56,54,52,53,45,50,52,51,51,50,51,43,52,51,27,56,75,73,70,41,92,71,55,73,41,31,49,33,44,26,9,72,42,63,73,59,3,56,73,52,75,35,35,27,49,77,67,68,66,53,80,56,91,56,64,73,56,46,35,61,60,48,67,67,46,62,35,37,36,38,33,51,49,51,76,54,48,46,68,55,50,35,51,49,28,53,44,30,12,60,52,55,71,24,83,84,40,72,45,21,43,51,30,35,34,42,25,24,34,37,37,73,33,75,76,73,80,83,73,73,84,117,132,42,55,62,35,62,69,30,52,22,90,35,72,63,64,69,27,36,41,32,38,39,30,30,31,88,88,42,47,64,56,56,52,53,45,49,52,51,51,49,52,44,51,52,27,58,75,71,71,41,90,69,54,74,40,30,50,34,43,24,8,74,43,63,71,58,4,57,72,51,76,34,35,27,50,76,65,68,65,54,81,56,91,55,63,74,56,46,34,61,60,47,67,66,45,62,35,38,37,38,32,52,49,53,76,52,48,49,66,56,43,38,50,50,29,52,43,31,11,58,51,56,70,24,84,84,39,74,46,21,43,53,30,35,33,42,26,26,34,41,36,73,33,74,71,78,70,78,66,73,84,116